Protein AF-A0A8J4GC36-F1 (afdb_monomer_lite)

Sequence (268 aa):
MLELLCSMLVRKGRFLDAALVYGALGCRRSGPGADLSVSLDSRVAAMQSAVLHARSAGASALVSRLDSDAKVFGFQDAIVKRLQERQRNQDGGAGWRVGGGAGAMEGGPEAAGPAATGGTALELERALAELSGAPLDLSELYNAYAQPFGLWDICLQMIRFAGGCGNGDPPAVVRTLWDHELLRAHGSCRTASPIGRLERACDAVSNLGSSLYPDSLTLPLMHIAWRLESLAAGLWKRRGSNGDGNAAATATAMGEAADRSSELIVQA

Secondary structure (DSSP, 8-state):
-HHHHHHHHHHTT-HHHHHHHHHHHHTPPPPSSGGG---HHHHHHHHHHHHHHHHHTT-HHHHHHHHHHHHHHHHHHHHHHHHHHHHHHHHHHHHHHHSS-------------THHHHHHHHHHHHHHHHHHHS---HHHIIIIIITTTT-HHHHHHHHHHHS----SPPPHHHHHHHHHHHHHHHHS-TTS-HHHHHHHHHHHHHHHHHHHTT-TTT--HHHHHHHHHHHHTT----TT---TTSHHHHHHHHHHHHHTTSSSS---

Structure (mmCIF, N/CA/C/O backbone):
data_AF-A0A8J4GC36-F1
#
_entry.id   AF-A0A8J4GC36-F1
#
loop_
_atom_site.group_PDB
_atom_site.id
_atom_site.type_symbol
_atom_site.label_atom_id
_atom_site.label_alt_id
_atom_site.label_comp_id
_atom_site.label_asym_id
_atom_site.label_entity_id
_atom_site.label_seq_id
_atom_site.pdbx_PDB_ins_code
_atom_site.Cartn_x
_atom_site.Cartn_y
_atom_site.Cartn_z
_atom_site.occupancy
_atom_site.B_iso_or_equiv
_atom_site.auth_seq_id
_atom_site.auth_comp_id
_atom_site.auth_asym_id
_atom_site.auth_atom_id
_atom_site.pdbx_PDB_model_num
ATOM 1 N N . MET A 1 1 ? -0.576 4.117 29.835 1.00 62.91 1 MET A N 1
ATOM 2 C CA . MET A 1 1 ? -1.898 4.231 30.506 1.00 62.91 1 MET A CA 1
ATOM 3 C C . MET A 1 1 ? -3.045 3.722 29.626 1.00 62.91 1 MET A C 1
ATOM 5 O O . MET A 1 1 ? -3.826 2.910 30.101 1.00 62.91 1 MET A O 1
ATOM 9 N N . LEU A 1 2 ? -3.134 4.125 28.351 1.00 75.25 2 LEU A N 1
ATOM 10 C CA . LEU A 1 2 ? -4.192 3.665 27.434 1.00 75.25 2 LEU A CA 1
ATOM 11 C C . LEU A 1 2 ? -4.127 2.161 27.092 1.00 75.25 2 LEU A C 1
ATOM 13 O O . LEU A 1 2 ? -5.163 1.514 27.045 1.00 75.25 2 LEU A O 1
ATOM 17 N N . GLU A 1 3 ? -2.936 1.571 26.958 1.00 80.94 3 GLU A N 1
ATOM 18 C CA . GLU A 1 3 ? -2.787 0.119 26.726 1.00 80.94 3 GLU A CA 1
ATOM 19 C C . GLU A 1 3 ? -3.331 -0.733 27.885 1.00 80.94 3 GLU A C 1
ATOM 21 O O . GLU A 1 3 ? -4.012 -1.737 27.677 1.00 80.94 3 GLU A O 1
ATOM 26 N N . LEU A 1 4 ? -3.095 -0.292 29.126 1.00 85.81 4 LEU A N 1
ATOM 27 C CA . LEU A 1 4 ? -3.645 -0.939 30.317 1.00 85.81 4 LEU A CA 1
ATOM 28 C C . LEU A 1 4 ? -5.179 -0.871 30.302 1.00 85.81 4 LEU A C 1
ATOM 30 O O . LEU A 1 4 ? -5.843 -1.868 30.585 1.00 85.81 4 LEU A O 1
ATOM 34 N N . LEU A 1 5 ? -5.739 0.280 29.919 1.00 87.25 5 LEU A N 1
ATOM 35 C CA . LEU A 1 5 ? -7.179 0.464 29.773 1.00 87.25 5 LEU A CA 1
ATOM 36 C C . LEU A 1 5 ? -7.753 -0.481 28.708 1.00 87.25 5 LEU A C 1
ATOM 38 O O . LEU A 1 5 ? -8.747 -1.149 28.991 1.00 87.25 5 LEU A O 1
ATOM 42 N N . CYS A 1 6 ? -7.097 -0.629 27.552 1.00 85.38 6 CYS A N 1
ATOM 43 C CA . CYS A 1 6 ? -7.482 -1.619 26.545 1.00 85.38 6 CYS A CA 1
ATOM 44 C C . CYS A 1 6 ? -7.505 -3.039 27.122 1.00 85.38 6 CYS A C 1
ATOM 46 O O . CYS A 1 6 ? -8.514 -3.734 27.003 1.00 85.38 6 CYS A O 1
ATOM 48 N N . SER A 1 7 ? -6.440 -3.449 27.820 1.00 86.62 7 SER A N 1
ATOM 49 C CA . SER A 1 7 ? -6.362 -4.789 28.416 1.00 86.62 7 SER A CA 1
ATOM 50 C C . SER A 1 7 ? -7.482 -5.040 29.435 1.00 86.62 7 SER A C 1
ATOM 52 O O . SER A 1 7 ? -8.060 -6.128 29.482 1.00 86.62 7 SER A O 1
ATOM 54 N N . MET A 1 8 ? -7.853 -4.019 30.214 1.00 93.38 8 MET A N 1
ATOM 55 C CA . MET A 1 8 ? -8.957 -4.114 31.164 1.00 93.38 8 MET A CA 1
ATOM 56 C C . MET A 1 8 ? -10.316 -4.185 30.469 1.00 93.38 8 MET A C 1
ATOM 58 O O . MET A 1 8 ? -11.174 -4.947 30.910 1.00 93.38 8 MET A O 1
ATOM 62 N N . LEU A 1 9 ? -10.534 -3.404 29.408 1.00 89.94 9 LEU A N 1
ATOM 63 C CA . LEU A 1 9 ? -11.786 -3.426 28.648 1.00 89.94 9 LEU A CA 1
ATOM 64 C C . LEU A 1 9 ? -12.001 -4.781 27.969 1.00 89.94 9 LEU A C 1
ATOM 66 O O . LEU A 1 9 ? -13.103 -5.324 28.046 1.00 89.94 9 LEU A O 1
ATOM 70 N N . VAL A 1 10 ? -10.940 -5.364 27.405 1.00 90.19 10 VAL A N 1
ATOM 71 C CA . VAL A 1 10 ? -10.963 -6.715 26.826 1.00 90.19 10 VAL A CA 1
ATOM 72 C C . VAL A 1 10 ? -11.294 -7.758 27.893 1.00 90.19 10 VAL A C 1
ATOM 74 O O . VAL A 1 10 ? -12.204 -8.559 27.695 1.00 90.19 10 VAL A O 1
ATOM 77 N N . ARG A 1 11 ? -10.639 -7.712 29.063 1.00 91.69 11 ARG A N 1
ATOM 78 C CA . ARG A 1 11 ? -10.952 -8.619 30.189 1.00 91.69 11 ARG A CA 1
ATOM 79 C C . ARG A 1 11 ? -12.390 -8.480 30.690 1.00 91.69 11 ARG A C 1
ATOM 81 O O . ARG A 1 11 ? -12.967 -9.455 31.153 1.00 91.69 11 ARG A O 1
ATOM 88 N N . LYS A 1 12 ? -12.969 -7.281 30.600 1.00 92.25 12 LYS A N 1
ATOM 89 C CA . LYS A 1 12 ? -14.365 -7.000 30.970 1.00 92.25 12 LYS A CA 1
ATOM 90 C C . LYS A 1 12 ? -15.373 -7.327 29.857 1.00 92.25 12 LYS A C 1
ATOM 92 O O . LYS A 1 12 ? -16.554 -7.052 30.036 1.00 92.25 12 LYS A O 1
ATOM 97 N N . GLY A 1 13 ? -14.931 -7.859 28.714 1.00 89.06 13 GLY A N 1
ATOM 98 C CA . GLY A 1 13 ? -15.793 -8.177 27.568 1.00 89.06 13 GLY A CA 1
ATOM 99 C C . GLY A 1 13 ? -16.351 -6.952 26.831 1.00 89.06 13 GLY A C 1
ATOM 100 O O . GLY A 1 13 ? -17.236 -7.081 25.989 1.00 89.06 13 GLY A O 1
ATOM 101 N N . ARG A 1 14 ? -15.844 -5.748 27.120 1.00 93.31 14 ARG A N 1
ATOM 102 C CA . ARG A 1 14 ? -16.285 -4.487 26.502 1.00 93.31 14 ARG A CA 1
ATOM 103 C C . ARG A 1 14 ? -15.543 -4.248 25.185 1.00 93.31 14 ARG A C 1
ATOM 105 O O . ARG A 1 14 ? -14.727 -3.334 25.071 1.00 93.31 14 ARG A O 1
ATOM 112 N N . PHE A 1 15 ? -15.808 -5.096 24.192 1.00 91.94 15 PHE A N 1
ATOM 113 C CA . PHE A 1 15 ? -15.079 -5.095 22.916 1.00 91.94 15 PHE A CA 1
ATOM 114 C C . PHE A 1 15 ? -15.300 -3.834 22.076 1.00 91.94 15 PHE A C 1
ATOM 116 O O . PHE A 1 15 ? -14.367 -3.376 21.423 1.00 91.94 15 PHE A O 1
ATOM 123 N N . LEU A 1 16 ? -16.493 -3.235 22.129 1.00 92.44 16 LEU A N 1
ATOM 124 C CA . LEU A 1 16 ? -16.774 -1.990 21.410 1.00 92.44 16 LEU A CA 1
ATOM 125 C C . LEU A 1 16 ? -15.900 -0.837 21.925 1.00 92.44 16 LEU A C 1
ATOM 127 O O . LEU A 1 16 ? -15.244 -0.155 21.143 1.00 92.44 16 LEU A O 1
ATOM 131 N N . ASP A 1 17 ? -15.838 -0.662 23.246 1.00 92.38 17 ASP A N 1
ATOM 132 C CA . ASP A 1 17 ? -15.010 0.375 23.864 1.00 92.38 17 ASP A CA 1
ATOM 133 C C . ASP A 1 17 ? -13.522 0.108 23.630 1.00 92.38 17 ASP A C 1
ATOM 135 O O . ASP A 1 17 ? -12.767 1.031 23.330 1.00 92.38 17 ASP A O 1
ATOM 139 N N . ALA A 1 18 ? -13.099 -1.159 23.711 1.00 92.62 18 ALA A N 1
ATOM 140 C CA . ALA A 1 18 ? -11.729 -1.543 23.392 1.00 92.62 18 ALA A CA 1
ATOM 141 C C . ALA A 1 18 ? -11.373 -1.163 21.945 1.00 92.62 18 ALA A C 1
ATOM 143 O O . ALA A 1 18 ? -10.317 -0.578 21.721 1.00 92.62 18 ALA A O 1
ATOM 144 N N . ALA A 1 19 ? -12.261 -1.419 20.978 1.00 92.44 19 ALA A N 1
ATOM 145 C CA . ALA A 1 19 ? -12.045 -1.057 19.579 1.00 92.44 19 ALA A CA 1
ATOM 146 C C . ALA A 1 19 ? -11.861 0.457 19.387 1.00 92.44 19 ALA A C 1
ATOM 148 O O . ALA A 1 19 ? -10.955 0.877 18.669 1.00 92.44 19 ALA A O 1
ATOM 149 N N . LEU A 1 20 ? -12.667 1.282 20.062 1.00 91.81 20 LEU A N 1
ATOM 150 C CA . LEU A 1 20 ? -12.543 2.742 19.989 1.00 91.81 20 LEU A CA 1
ATOM 151 C C . LEU A 1 20 ? -11.216 3.238 20.576 1.00 91.81 20 LEU A C 1
ATOM 153 O O . LEU A 1 20 ? -10.565 4.102 19.987 1.00 91.81 20 LEU A O 1
ATOM 157 N N . VAL A 1 21 ? -10.788 2.673 21.707 1.00 92.31 21 VAL A N 1
ATOM 158 C CA . VAL A 1 21 ? -9.524 3.060 22.351 1.00 92.31 21 VAL A CA 1
ATOM 159 C C . VAL A 1 21 ? -8.321 2.596 21.525 1.00 92.31 21 VAL A C 1
ATOM 161 O O . VAL A 1 21 ? -7.378 3.367 21.352 1.00 92.31 21 VAL A O 1
ATOM 164 N N . TYR A 1 22 ? -8.352 1.385 20.961 1.00 91.69 22 TYR A N 1
ATOM 165 C CA . TYR A 1 22 ? -7.304 0.910 20.052 1.00 91.69 22 TYR A CA 1
ATOM 166 C C . TYR A 1 22 ? -7.230 1.734 18.761 1.00 91.69 22 TYR A C 1
ATOM 168 O O . TYR A 1 22 ? -6.130 2.054 18.313 1.00 91.69 22 TYR A O 1
ATOM 176 N N . GLY A 1 23 ? -8.371 2.153 18.205 1.00 88.94 23 GLY A N 1
ATOM 177 C CA . GLY A 1 23 ? -8.399 3.077 17.069 1.00 88.94 23 GLY A CA 1
ATOM 178 C C . GLY A 1 23 ? -7.744 4.421 17.409 1.00 88.94 23 GLY A C 1
ATOM 179 O O . GLY A 1 23 ? -6.884 4.900 16.674 1.00 88.94 23 GLY A O 1
ATOM 180 N N . ALA A 1 24 ? -8.064 4.990 18.576 1.00 89.62 24 ALA A N 1
ATOM 181 C CA . ALA A 1 24 ? -7.438 6.227 19.048 1.00 89.62 24 ALA A CA 1
ATOM 182 C C . ALA A 1 24 ? -5.924 6.080 19.301 1.00 89.62 24 ALA A C 1
ATOM 184 O O . ALA A 1 24 ? -5.163 7.012 19.042 1.00 89.62 24 ALA A O 1
ATOM 185 N N . LEU A 1 25 ? -5.475 4.912 19.776 1.00 88.88 25 LEU A N 1
ATOM 186 C CA . LEU A 1 25 ? -4.052 4.588 19.921 1.00 88.88 25 LEU A CA 1
ATOM 187 C C . LEU A 1 25 ? -3.329 4.551 18.569 1.00 88.88 25 LEU A C 1
ATOM 189 O O . LEU A 1 25 ? -2.235 5.104 18.463 1.00 88.88 25 LEU A O 1
ATOM 193 N N . GLY A 1 26 ? -3.943 3.958 17.541 1.00 86.25 26 GLY A N 1
ATOM 194 C CA . GLY A 1 26 ? -3.387 3.917 16.184 1.00 86.25 26 GLY A CA 1
ATOM 195 C C . GLY A 1 26 ? -3.205 5.309 15.568 1.00 86.25 26 GLY A C 1
ATOM 196 O O . GLY A 1 26 ? -2.192 5.579 14.924 1.00 86.25 26 GLY A O 1
ATOM 197 N N . CYS A 1 27 ? -4.130 6.233 15.837 1.00 86.50 27 CYS A N 1
ATOM 198 C CA . CYS A 1 27 ? -4.078 7.606 15.320 1.00 86.50 27 CYS A CA 1
ATOM 199 C C . CYS A 1 27 ? -3.159 8.552 16.114 1.00 86.50 27 CYS A C 1
ATOM 201 O O . CYS A 1 27 ? -3.071 9.743 15.805 1.00 86.50 27 CYS A O 1
ATOM 203 N N . ARG A 1 28 ? -2.481 8.072 17.160 1.00 85.81 28 ARG A N 1
ATOM 204 C CA . ARG A 1 28 ? -1.644 8.923 18.008 1.00 85.81 28 ARG A CA 1
ATOM 205 C C . ARG A 1 28 ? -0.406 9.412 17.247 1.00 85.81 28 ARG A C 1
ATOM 207 O O . ARG A 1 28 ? 0.311 8.626 16.633 1.00 85.81 28 ARG A O 1
ATOM 214 N N . ARG A 1 29 ? -0.116 10.713 17.341 1.00 83.19 29 ARG A N 1
ATOM 215 C CA . ARG A 1 29 ? 1.151 11.292 16.869 1.00 83.19 29 ARG A CA 1
ATOM 216 C C . ARG A 1 29 ? 2.294 10.877 17.799 1.00 83.19 29 ARG A C 1
ATOM 218 O O . ARG A 1 29 ? 2.135 10.900 19.021 1.00 83.19 29 ARG A O 1
ATOM 225 N N . SER A 1 30 ? 3.437 10.540 17.216 1.00 82.62 30 SER A N 1
ATOM 226 C CA . SER A 1 30 ? 4.676 10.288 17.946 1.00 82.62 30 SER A CA 1
ATOM 227 C C . SER A 1 30 ? 5.106 11.572 18.663 1.00 82.62 30 SER A C 1
ATOM 229 O O . SER A 1 30 ? 5.222 12.631 18.040 1.00 82.62 30 SER A O 1
ATOM 231 N N . GLY A 1 31 ? 5.240 11.508 19.988 1.00 76.19 31 GLY A N 1
ATOM 232 C CA . GLY A 1 31 ? 5.625 12.655 20.808 1.00 76.19 31 GLY A CA 1
ATOM 233 C C . GLY A 1 31 ? 7.145 12.826 20.901 1.00 76.19 31 GLY A C 1
ATOM 234 O O . GLY A 1 31 ? 7.889 11.903 20.568 1.00 76.19 31 GLY A O 1
ATOM 235 N N . PRO A 1 32 ? 7.627 13.988 21.376 1.00 69.44 32 PRO A N 1
ATOM 236 C CA . PRO A 1 32 ? 9.044 14.178 21.659 1.00 69.44 32 PRO A CA 1
ATOM 237 C C . PRO A 1 32 ? 9.479 13.303 22.848 1.00 69.44 32 PRO A C 1
ATOM 239 O O . PRO A 1 32 ? 8.845 13.322 23.902 1.00 69.44 32 PRO A O 1
ATOM 242 N N . GLY A 1 33 ? 10.579 12.564 22.679 1.00 69.06 33 GLY A N 1
ATOM 243 C CA . GLY A 1 33 ? 11.172 11.699 23.708 1.00 69.06 33 GLY A CA 1
ATOM 244 C C . GLY A 1 33 ? 10.862 10.207 23.537 1.00 69.06 33 GLY A C 1
ATOM 245 O O . GLY A 1 33 ? 9.867 9.828 22.925 1.00 69.06 33 GLY A O 1
ATOM 246 N N . ALA A 1 34 ? 11.725 9.350 24.094 1.00 66.50 34 ALA A N 1
ATOM 247 C CA . ALA A 1 34 ? 11.629 7.893 23.954 1.00 66.50 34 ALA A CA 1
ATOM 248 C C . ALA A 1 34 ? 10.308 7.328 24.511 1.00 66.50 34 ALA A C 1
ATOM 250 O O . ALA A 1 34 ? 9.674 6.500 23.862 1.00 66.50 34 ALA A O 1
ATOM 251 N N . ASP A 1 35 ? 9.837 7.855 25.645 1.00 66.69 35 ASP A N 1
ATOM 252 C CA . ASP A 1 35 ? 8.644 7.360 26.353 1.00 66.69 35 ASP A CA 1
ATOM 253 C C . ASP A 1 35 ? 7.314 7.735 25.672 1.00 66.69 35 ASP A C 1
ATOM 255 O O . ASP A 1 35 ? 6.264 7.146 25.946 1.00 66.69 35 ASP A O 1
ATOM 259 N N . LEU A 1 36 ? 7.336 8.743 24.795 1.00 71.81 36 LEU A N 1
ATOM 260 C CA . LEU A 1 36 ? 6.176 9.214 24.030 1.00 71.81 36 LEU A CA 1
ATOM 261 C C . LEU A 1 36 ? 6.275 8.864 22.542 1.00 71.81 36 LEU A C 1
ATOM 263 O O . LEU A 1 36 ? 5.319 9.116 21.799 1.00 71.81 36 LEU A O 1
ATOM 267 N N . SER A 1 37 ? 7.402 8.288 22.120 1.00 77.31 37 SER A N 1
ATOM 268 C CA . SER A 1 37 ? 7.594 7.810 20.760 1.00 77.31 37 SER A CA 1
ATOM 269 C C . SER A 1 37 ? 6.727 6.576 20.520 1.00 77.31 37 SER A C 1
ATOM 271 O O . SER A 1 37 ? 6.705 5.635 21.313 1.00 77.31 37 SER A O 1
ATOM 273 N N . VAL A 1 38 ? 5.961 6.597 19.434 1.00 82.00 38 VAL A N 1
ATOM 274 C CA . VAL A 1 38 ? 5.130 5.466 19.018 1.00 82.00 38 VAL A CA 1
ATOM 275 C C . VAL A 1 38 ? 5.572 5.071 17.622 1.00 82.00 38 VAL A C 1
ATOM 277 O O . VAL A 1 38 ? 5.434 5.847 16.673 1.00 82.00 38 VAL A O 1
ATOM 280 N N . SER A 1 39 ? 6.118 3.862 17.498 1.00 86.44 39 SER A N 1
ATOM 281 C CA . SER A 1 39 ? 6.535 3.334 16.203 1.00 86.44 39 SER A CA 1
ATOM 282 C C . SER A 1 39 ? 5.334 3.149 15.280 1.00 86.44 39 SER A C 1
ATOM 284 O O . SER A 1 39 ? 4.200 2.929 15.717 1.00 86.44 39 SER A O 1
ATOM 286 N N . LEU A 1 40 ? 5.584 3.238 13.977 1.00 86.62 40 LEU A N 1
ATOM 287 C CA . LEU A 1 40 ? 4.546 3.015 12.982 1.00 86.62 40 LEU A CA 1
ATOM 288 C C . LEU A 1 40 ? 4.004 1.578 13.048 1.00 86.62 40 LEU A C 1
ATOM 290 O O . LEU A 1 40 ? 2.790 1.405 13.050 1.00 86.62 40 LEU A O 1
ATOM 294 N N . ASP A 1 41 ? 4.867 0.577 13.247 1.00 88.38 41 ASP A N 1
ATOM 295 C CA . ASP A 1 41 ? 4.453 -0.821 13.440 1.00 88.38 41 ASP A CA 1
ATOM 296 C C . ASP A 1 41 ? 3.480 -0.986 14.619 1.00 88.38 41 ASP A C 1
ATOM 298 O O . ASP A 1 41 ? 2.475 -1.688 14.509 1.00 88.38 41 ASP A O 1
ATOM 302 N N . SER A 1 42 ? 3.733 -0.292 15.737 1.00 89.00 42 SER A N 1
ATOM 303 C CA . SER A 1 42 ? 2.838 -0.310 16.901 1.00 89.00 42 SER A CA 1
ATOM 304 C C . SER A 1 42 ? 1.471 0.296 16.568 1.00 89.00 42 SER A C 1
ATOM 306 O O . SER A 1 42 ? 0.434 -0.254 16.947 1.00 89.00 42 SER A O 1
ATOM 308 N N . ARG A 1 43 ? 1.440 1.380 15.779 1.00 90.00 43 ARG A N 1
ATOM 309 C CA . ARG A 1 43 ? 0.190 1.996 15.300 1.00 90.00 43 ARG A CA 1
ATOM 310 C C . ARG A 1 43 ? -0.591 1.062 14.377 1.00 90.00 43 ARG A C 1
ATOM 312 O O . ARG A 1 43 ? -1.802 0.920 14.556 1.00 90.00 43 ARG A O 1
ATOM 319 N N . VAL A 1 44 ? 0.087 0.382 13.448 1.00 90.50 44 VAL A N 1
ATOM 320 C CA . VAL A 1 44 ? -0.541 -0.620 12.567 1.00 90.50 44 VAL A CA 1
ATOM 321 C C . VAL A 1 44 ? -1.117 -1.775 13.390 1.00 90.50 44 VAL A C 1
ATOM 323 O O . VAL A 1 44 ? -2.277 -2.143 13.199 1.00 90.50 44 VAL A O 1
ATOM 326 N N . ALA A 1 45 ? -0.360 -2.304 14.354 1.00 91.38 45 ALA A N 1
ATOM 327 C CA . ALA A 1 45 ? -0.812 -3.389 15.226 1.00 91.38 45 ALA A CA 1
ATOM 328 C C . ALA A 1 45 ? -2.012 -2.982 16.102 1.00 91.38 45 ALA A C 1
ATOM 330 O O . ALA A 1 45 ? -2.964 -3.755 16.266 1.00 91.38 45 ALA A O 1
ATOM 331 N N . ALA A 1 46 ? -2.007 -1.754 16.631 1.00 91.69 46 ALA A N 1
ATOM 332 C CA . ALA A 1 46 ? -3.137 -1.201 17.372 1.00 91.69 46 ALA A CA 1
ATOM 333 C C . ALA A 1 46 ? -4.385 -1.092 16.482 1.00 91.69 46 ALA A C 1
ATOM 335 O O . ALA A 1 46 ? -5.471 -1.488 16.906 1.00 91.69 46 ALA A O 1
ATOM 336 N N . MET A 1 47 ? -4.234 -0.644 15.232 1.00 92.56 47 MET A N 1
ATOM 337 C CA . MET A 1 47 ? -5.355 -0.531 14.297 1.00 92.56 47 MET A CA 1
ATOM 338 C C . MET A 1 47 ? -5.921 -1.901 13.896 1.00 92.56 47 MET A C 1
ATOM 340 O O . MET A 1 47 ? -7.136 -2.101 13.897 1.00 92.56 47 MET A O 1
ATOM 344 N N . GLN A 1 48 ? -5.062 -2.891 13.649 1.00 93.75 48 GLN A N 1
ATOM 345 C CA . GLN A 1 48 ? -5.490 -4.274 13.401 1.00 93.75 48 GLN A CA 1
ATOM 346 C C . GLN A 1 48 ? -6.246 -4.859 14.605 1.00 93.75 48 GLN A C 1
ATOM 348 O O . GLN A 1 48 ? -7.289 -5.496 14.442 1.00 93.75 48 GLN A O 1
ATOM 353 N N . SER A 1 49 ? -5.773 -4.581 15.823 1.00 93.50 49 SER A N 1
ATOM 354 C CA . SER A 1 49 ? -6.454 -4.983 17.061 1.00 93.50 49 SER A CA 1
ATOM 355 C C . SER A 1 49 ? -7.821 -4.304 17.203 1.00 93.50 49 SER A C 1
ATOM 357 O O . SER A 1 49 ? -8.794 -4.950 17.599 1.00 93.50 49 SER A O 1
ATOM 359 N N . ALA A 1 50 ? -7.936 -3.030 16.813 1.00 94.00 50 ALA A N 1
ATOM 360 C CA . ALA A 1 50 ? -9.207 -2.308 16.788 1.00 94.00 50 ALA A CA 1
ATOM 361 C C . ALA A 1 50 ? -10.230 -2.989 15.862 1.00 94.00 50 ALA A C 1
ATOM 363 O O . ALA A 1 50 ? -11.376 -3.204 16.265 1.00 94.00 50 ALA A O 1
ATOM 364 N N . VAL A 1 51 ? -9.807 -3.392 14.656 1.0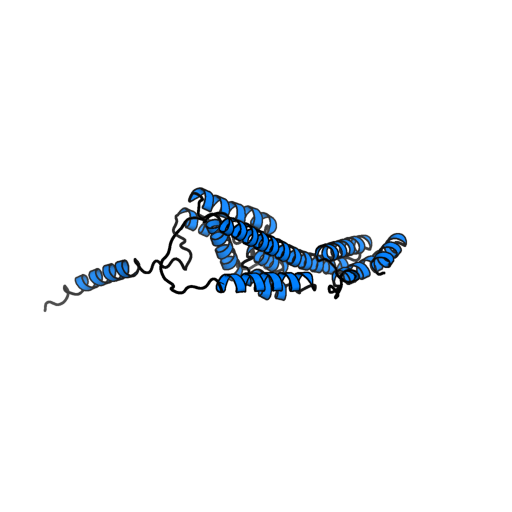0 94.62 51 VAL A N 1
ATOM 365 C CA . VAL A 1 51 ? -10.652 -4.123 13.695 1.00 94.62 51 VAL A CA 1
ATOM 366 C C . VAL A 1 51 ? -11.126 -5.452 14.281 1.00 94.62 51 VAL A C 1
ATOM 368 O O . VAL A 1 51 ? -12.314 -5.771 14.191 1.00 94.62 51 VAL A O 1
ATOM 371 N N . LEU A 1 52 ? -10.232 -6.218 14.913 1.00 94.69 52 LEU A N 1
ATOM 372 C CA . LEU A 1 52 ? -10.586 -7.495 15.539 1.00 94.69 52 LEU A CA 1
ATOM 373 C C . LEU A 1 52 ? -11.638 -7.313 16.638 1.00 94.69 52 LEU A C 1
ATOM 375 O O . LEU A 1 52 ? -12.648 -8.014 16.643 1.00 94.69 52 LEU A O 1
ATOM 379 N N . HIS A 1 53 ? -11.457 -6.337 17.528 1.00 93.31 53 HIS A N 1
ATOM 380 C CA . HIS A 1 53 ? -12.423 -6.072 18.593 1.00 93.31 53 HIS A CA 1
ATOM 381 C C . HIS A 1 53 ? -13.764 -5.544 18.065 1.00 93.31 53 HIS A C 1
ATOM 383 O O . HIS A 1 53 ? -14.813 -5.940 18.574 1.00 93.31 53 HIS A O 1
ATOM 389 N N . ALA A 1 54 ? -13.758 -4.726 17.009 1.00 93.19 54 ALA A N 1
ATOM 390 C CA . ALA A 1 54 ? -14.986 -4.279 16.354 1.00 93.19 54 ALA A CA 1
ATOM 391 C C . ALA A 1 54 ? -15.755 -5.448 15.710 1.00 93.19 54 ALA A C 1
ATOM 393 O O . ALA A 1 54 ? -16.985 -5.490 15.796 1.00 93.19 54 ALA A O 1
ATOM 394 N N . ARG A 1 55 ? -15.042 -6.427 15.127 1.00 93.81 55 ARG A N 1
ATOM 395 C CA . ARG A 1 55 ? -15.636 -7.669 14.599 1.00 93.81 55 ARG A CA 1
ATOM 396 C C . ARG A 1 55 ? -16.247 -8.508 15.717 1.00 93.81 55 ARG A C 1
ATOM 398 O O . ARG A 1 55 ? -17.395 -8.920 15.589 1.00 93.81 55 ARG A O 1
ATOM 405 N N . SER A 1 56 ? -15.536 -8.685 16.831 1.00 92.56 56 SER A N 1
ATOM 406 C CA . SER A 1 56 ? -16.054 -9.402 18.006 1.00 92.56 56 SER A CA 1
ATOM 407 C C . SER A 1 56 ? -17.280 -8.729 18.631 1.00 92.56 56 SER A C 1
ATOM 409 O O . SER A 1 56 ? -18.119 -9.410 19.210 1.00 92.56 56 SER A O 1
ATOM 411 N N . ALA A 1 57 ? -17.408 -7.405 18.503 1.00 91.44 57 ALA A N 1
ATOM 412 C CA . ALA A 1 57 ? -18.577 -6.650 18.952 1.00 91.44 57 ALA A CA 1
ATOM 413 C C . ALA A 1 57 ? -19.754 -6.656 17.951 1.00 91.44 57 ALA A C 1
ATOM 415 O O . ALA A 1 57 ? -20.821 -6.143 18.278 1.00 91.44 57 ALA A O 1
ATOM 416 N N . GLY A 1 58 ? -19.574 -7.182 16.731 1.00 90.81 58 GLY A N 1
ATOM 417 C CA . GLY A 1 58 ? -20.607 -7.199 15.685 1.00 90.81 58 GLY A CA 1
ATOM 418 C C . GLY A 1 58 ? -20.917 -5.834 15.050 1.00 90.81 58 GLY A C 1
ATOM 419 O O . GLY A 1 58 ? -21.927 -5.687 14.365 1.00 90.81 58 GLY A O 1
ATOM 420 N N . ALA A 1 59 ? -20.068 -4.821 15.251 1.00 91.31 59 ALA A N 1
ATOM 421 C CA . ALA A 1 59 ? -20.306 -3.455 14.780 1.00 91.31 59 ALA A CA 1
ATOM 422 C C . ALA A 1 59 ? -19.841 -3.262 13.322 1.00 91.31 59 ALA A C 1
ATOM 424 O O . ALA A 1 59 ? -18.782 -2.688 13.070 1.00 91.31 59 ALA A O 1
ATOM 425 N N . SER A 1 60 ? -20.630 -3.728 12.349 1.00 91.38 60 SER A N 1
ATOM 426 C CA . SER A 1 60 ? -20.266 -3.753 10.917 1.00 91.38 60 SER A CA 1
ATOM 427 C C . SER A 1 60 ? -19.816 -2.398 10.344 1.00 91.38 60 SER A C 1
ATOM 429 O O . SER A 1 60 ? -18.800 -2.332 9.652 1.00 91.38 60 SER A O 1
ATOM 431 N N . ALA A 1 61 ? -20.510 -1.306 10.682 1.00 92.00 61 ALA A N 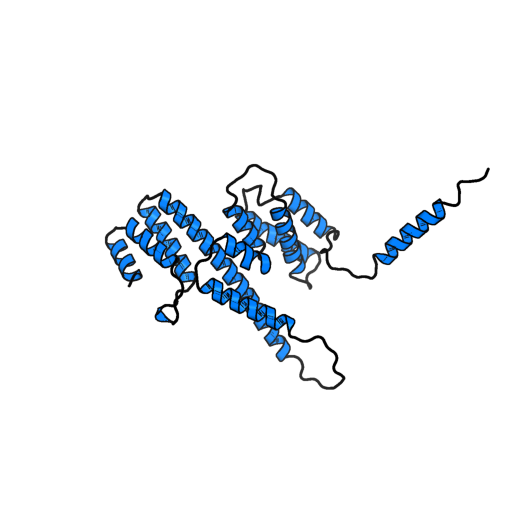1
ATOM 432 C CA . ALA A 1 61 ? -20.139 0.041 10.242 1.00 92.00 61 ALA A CA 1
ATOM 433 C C . ALA A 1 61 ? -18.764 0.464 10.789 1.00 92.00 61 ALA A C 1
ATOM 435 O O . ALA A 1 61 ? -17.921 0.968 10.046 1.00 92.00 61 ALA A O 1
ATOM 436 N N . LEU A 1 62 ? -18.499 0.191 12.070 1.00 91.81 62 LEU A N 1
ATOM 437 C CA . LEU A 1 62 ? -17.210 0.485 12.693 1.00 91.81 62 LEU A CA 1
ATOM 438 C C . LEU A 1 62 ? -16.089 -0.373 12.093 1.00 91.81 62 LEU A C 1
ATOM 440 O O . LEU A 1 62 ? -15.005 0.146 11.846 1.00 91.81 62 LEU A O 1
ATOM 444 N N . VAL A 1 63 ? -16.358 -1.653 11.815 1.00 93.44 63 VAL A N 1
ATOM 445 C CA . VAL A 1 63 ? -15.403 -2.547 11.142 1.00 93.44 63 VAL A CA 1
ATOM 446 C C . VAL A 1 63 ? -15.021 -1.990 9.778 1.00 93.44 63 VAL A C 1
ATOM 448 O O . VAL A 1 63 ? -13.834 -1.919 9.492 1.00 93.44 63 VAL A O 1
ATOM 451 N N . SER A 1 64 ? -15.988 -1.560 8.961 1.00 92.06 64 SER A N 1
ATOM 452 C CA . SER A 1 64 ? -15.694 -1.032 7.621 1.00 92.06 64 SER A CA 1
ATOM 453 C C . SER A 1 64 ? -14.776 0.194 7.657 1.00 92.06 64 SER A C 1
ATOM 455 O O . SER A 1 64 ? -13.811 0.251 6.900 1.00 92.06 64 SER A O 1
ATOM 457 N N . ARG A 1 65 ? -15.017 1.118 8.598 1.00 92.81 65 ARG A N 1
ATOM 458 C CA . ARG A 1 65 ? -14.191 2.316 8.792 1.00 92.81 65 ARG A CA 1
ATOM 459 C C . ARG A 1 65 ? -12.793 1.978 9.313 1.00 92.81 65 ARG A C 1
ATOM 461 O O . ARG A 1 65 ? -11.802 2.460 8.787 1.00 92.81 65 ARG A O 1
ATOM 468 N N . LEU A 1 66 ? -12.694 1.127 10.333 1.00 92.69 66 LEU A N 1
ATOM 469 C CA . LEU A 1 66 ? -11.390 0.742 10.880 1.00 92.69 66 LEU A CA 1
ATOM 470 C C . LEU A 1 66 ? -10.575 -0.096 9.883 1.00 92.69 66 LEU A C 1
ATOM 472 O O . LEU A 1 66 ? -9.354 -0.013 9.880 1.00 92.69 66 LEU A O 1
ATOM 476 N N . ASP A 1 67 ? -11.230 -0.888 9.031 1.00 92.69 67 ASP A N 1
ATOM 477 C CA . ASP A 1 67 ? -10.579 -1.656 7.964 1.00 92.69 67 ASP A CA 1
ATOM 478 C C . ASP A 1 67 ? -10.040 -0.737 6.857 1.00 92.69 67 ASP A C 1
ATOM 480 O O . ASP A 1 67 ? -8.921 -0.946 6.386 1.00 92.69 67 ASP A O 1
ATOM 484 N N . SER A 1 68 ? -10.784 0.316 6.480 1.00 91.69 68 SER A N 1
ATOM 485 C CA . SER A 1 68 ? -10.269 1.342 5.566 1.00 91.69 68 SER A CA 1
ATOM 486 C C . SER A 1 68 ? -9.086 2.090 6.170 1.00 91.69 68 SER A C 1
ATOM 488 O O . SER A 1 68 ? -8.060 2.223 5.505 1.00 91.69 68 SER A O 1
ATOM 490 N N . ASP A 1 69 ? -9.180 2.495 7.438 1.00 91.56 69 ASP A N 1
ATOM 491 C CA . ASP A 1 69 ? -8.092 3.193 8.124 1.00 91.56 69 ASP A CA 1
ATOM 492 C C . ASP A 1 69 ? -6.854 2.287 8.204 1.00 91.56 69 ASP A C 1
ATOM 494 O O . ASP A 1 69 ? -5.765 2.682 7.789 1.00 91.56 69 ASP A O 1
ATOM 498 N N . ALA A 1 70 ? -7.015 1.027 8.632 1.00 91.56 70 ALA A N 1
ATOM 499 C CA . ALA A 1 70 ? -5.937 0.036 8.703 1.00 91.56 70 ALA A CA 1
ATOM 500 C C . ALA A 1 70 ? -5.211 -0.160 7.363 1.00 91.56 70 ALA A C 1
ATOM 502 O O . ALA A 1 70 ? -3.991 -0.335 7.347 1.00 91.56 70 ALA A O 1
ATOM 503 N N . LYS A 1 71 ? -5.935 -0.111 6.239 1.00 92.25 71 LYS A N 1
ATOM 504 C CA . LYS A 1 71 ? -5.337 -0.180 4.897 1.00 92.25 71 LYS A CA 1
ATOM 505 C C . LYS A 1 71 ? -4.496 1.053 4.576 1.00 92.25 71 LYS A C 1
ATOM 507 O O . LYS A 1 71 ? -3.394 0.893 4.058 1.00 92.25 71 LYS A O 1
ATOM 512 N N . VAL A 1 72 ? -4.958 2.254 4.930 1.00 93.00 72 VAL A N 1
ATOM 513 C CA . VAL A 1 72 ? -4.174 3.496 4.772 1.00 93.00 72 VAL A CA 1
ATOM 514 C C . VAL A 1 72 ? -2.884 3.430 5.594 1.00 93.00 72 VAL A C 1
ATOM 516 O O . VAL A 1 72 ? -1.804 3.691 5.062 1.00 93.00 72 VAL A O 1
ATOM 519 N N . PHE A 1 73 ? -2.967 2.970 6.846 1.00 91.81 73 PHE A N 1
ATOM 520 C CA . PHE A 1 73 ? -1.788 2.713 7.680 1.00 91.81 73 PHE A CA 1
ATOM 521 C C . PHE A 1 73 ? -0.838 1.679 7.060 1.00 91.81 73 PHE A C 1
ATOM 523 O O . PHE A 1 73 ? 0.379 1.850 7.113 1.00 91.81 73 PHE A O 1
ATOM 530 N N . GLY A 1 74 ? -1.381 0.631 6.436 1.00 91.81 74 GLY A N 1
ATOM 531 C CA . GLY A 1 74 ? -0.602 -0.363 5.699 1.00 91.81 74 GLY A CA 1
ATOM 532 C C . GLY A 1 74 ? 0.139 0.225 4.494 1.00 91.81 74 GLY A C 1
ATOM 533 O O . GLY A 1 74 ? 1.291 -0.133 4.255 1.00 91.81 74 GLY A O 1
ATOM 534 N N . PHE A 1 75 ? -0.465 1.167 3.762 1.00 93.31 75 PHE A N 1
ATOM 535 C CA . PHE A 1 75 ? 0.235 1.879 2.686 1.00 93.31 75 PHE A CA 1
ATOM 536 C C . PHE A 1 75 ? 1.365 2.753 3.221 1.00 93.31 75 PHE A C 1
ATOM 538 O O . PHE A 1 75 ? 2.456 2.750 2.653 1.00 93.31 75 PHE A O 1
ATOM 545 N N . GLN A 1 76 ? 1.138 3.457 4.330 1.00 94.19 76 GLN A N 1
ATOM 546 C CA . GLN A 1 76 ? 2.180 4.249 4.977 1.00 94.19 76 GLN A CA 1
ATOM 547 C C . GLN A 1 76 ? 3.369 3.374 5.408 1.00 94.19 76 GLN A C 1
ATOM 549 O O . GLN A 1 76 ? 4.516 3.721 5.129 1.00 94.19 76 GLN A O 1
ATOM 554 N N . ASP A 1 77 ? 3.099 2.213 6.011 1.00 92.19 77 ASP A N 1
ATOM 555 C CA . ASP A 1 77 ? 4.115 1.219 6.377 1.00 92.19 77 ASP A CA 1
ATOM 556 C C . ASP A 1 77 ? 4.905 0.710 5.165 1.00 92.19 77 ASP A C 1
ATOM 558 O O . ASP A 1 77 ? 6.138 0.705 5.165 1.00 92.19 77 ASP A O 1
ATOM 562 N N . ALA A 1 78 ? 4.201 0.344 4.092 1.00 92.19 78 ALA A N 1
ATOM 563 C CA . ALA A 1 78 ? 4.822 -0.131 2.861 1.00 92.19 78 ALA A CA 1
ATOM 564 C C . ALA A 1 78 ? 5.744 0.929 2.236 1.00 92.19 78 ALA A C 1
ATOM 566 O O . ALA A 1 78 ? 6.847 0.602 1.790 1.00 92.19 78 ALA A O 1
ATOM 567 N N . ILE A 1 79 ? 5.326 2.202 2.240 1.00 93.31 79 ILE A N 1
ATOM 568 C CA . ILE A 1 79 ? 6.150 3.322 1.766 1.00 93.31 79 ILE A CA 1
ATOM 569 C C . ILE A 1 79 ? 7.407 3.442 2.631 1.00 93.31 79 ILE A C 1
ATOM 571 O O . ILE A 1 79 ? 8.511 3.460 2.088 1.00 93.31 79 ILE A O 1
ATOM 575 N N . VAL A 1 80 ? 7.268 3.462 3.960 1.00 92.69 80 VAL A N 1
ATOM 576 C CA . VAL A 1 80 ? 8.406 3.569 4.889 1.00 92.69 80 VAL A CA 1
ATOM 577 C C . VAL A 1 80 ? 9.408 2.439 4.669 1.00 92.69 80 VAL A C 1
ATOM 579 O O . VAL A 1 80 ? 10.593 2.712 4.479 1.00 92.69 80 VAL A O 1
ATOM 582 N N . LYS A 1 81 ? 8.950 1.184 4.610 1.00 92.25 81 LYS A N 1
ATOM 583 C CA . LYS A 1 81 ? 9.820 0.016 4.385 1.00 92.25 81 LYS A CA 1
ATOM 584 C C . LYS A 1 81 ? 10.576 0.117 3.065 1.00 92.25 81 LYS A C 1
ATOM 586 O O . LYS A 1 81 ? 11.786 -0.096 3.019 1.00 92.25 81 LYS A O 1
ATOM 591 N N . ARG A 1 82 ? 9.896 0.529 1.996 1.00 91.31 82 ARG A N 1
ATOM 592 C CA . ARG A 1 82 ? 10.497 0.695 0.667 1.00 91.31 82 ARG A CA 1
ATOM 593 C C . ARG A 1 82 ? 11.545 1.808 0.625 1.00 91.31 82 ARG A C 1
ATOM 595 O O . ARG A 1 82 ? 12.569 1.677 -0.050 1.00 91.31 82 ARG A O 1
ATOM 602 N N . LEU A 1 83 ? 11.297 2.900 1.343 1.00 91.12 83 LEU A N 1
ATOM 603 C CA . LEU A 1 83 ? 12.238 4.008 1.479 1.00 91.12 83 LEU A CA 1
ATOM 604 C C . LEU A 1 83 ? 13.452 3.616 2.333 1.00 91.12 83 LEU A C 1
ATOM 606 O O . LEU A 1 83 ? 14.578 3.910 1.936 1.00 91.12 83 LEU A O 1
ATOM 610 N N . GLN A 1 84 ? 13.256 2.869 3.422 1.00 91.56 84 GLN A N 1
ATOM 611 C CA . GLN A 1 84 ? 14.338 2.316 4.247 1.00 91.56 84 GLN A CA 1
ATOM 612 C C . GLN A 1 84 ? 15.212 1.321 3.473 1.00 91.56 84 GLN A C 1
ATOM 614 O O . GLN A 1 84 ? 16.438 1.370 3.562 1.00 91.56 84 GLN A O 1
ATOM 619 N N . GLU A 1 85 ? 14.616 0.442 2.663 1.00 90.25 85 GLU A N 1
ATOM 620 C CA . GLU A 1 85 ? 15.365 -0.450 1.767 1.00 90.25 85 GLU A CA 1
ATOM 621 C C . GLU A 1 85 ? 16.231 0.343 0.785 1.00 90.25 85 GLU A C 1
ATOM 623 O O . GLU A 1 85 ? 17.392 -0.002 0.550 1.00 90.25 85 GLU A O 1
ATOM 628 N N . ARG A 1 86 ? 15.683 1.427 0.224 1.00 87.81 86 ARG A N 1
ATOM 629 C CA . ARG A 1 86 ? 16.416 2.316 -0.681 1.00 87.81 86 ARG A CA 1
ATOM 630 C C . ARG A 1 86 ? 17.538 3.061 0.043 1.00 87.81 86 ARG A C 1
ATOM 632 O O . ARG A 1 86 ? 18.601 3.225 -0.549 1.00 87.81 86 ARG A O 1
ATOM 639 N N . GLN A 1 87 ? 17.325 3.496 1.284 1.00 87.69 87 GLN A N 1
ATOM 640 C CA . GLN A 1 87 ? 18.358 4.115 2.119 1.00 87.69 87 GLN A CA 1
ATOM 641 C C . GLN A 1 87 ? 19.498 3.124 2.379 1.00 87.69 87 GLN A C 1
ATOM 643 O O . GLN A 1 87 ? 20.634 3.379 1.992 1.00 87.69 87 GLN A O 1
ATOM 648 N N . ARG A 1 88 ? 19.176 1.918 2.866 1.00 86.94 88 ARG A N 1
ATOM 649 C CA . ARG A 1 88 ? 20.154 0.848 3.122 1.00 86.94 88 ARG A CA 1
ATOM 650 C C . ARG A 1 88 ? 20.973 0.483 1.882 1.00 86.94 88 ARG A C 1
ATOM 652 O O . ARG A 1 88 ? 22.174 0.242 1.983 1.00 86.94 88 ARG A O 1
ATOM 659 N N . ASN A 1 89 ? 20.341 0.437 0.710 1.00 84.44 89 ASN A N 1
ATOM 660 C CA . ASN A 1 89 ? 21.032 0.148 -0.547 1.00 84.44 89 ASN A CA 1
ATOM 661 C C . ASN A 1 89 ? 21.969 1.291 -0.982 1.00 84.44 89 ASN A C 1
ATOM 663 O O . ASN A 1 89 ? 22.987 1.028 -1.621 1.00 84.44 89 ASN A O 1
ATOM 667 N N . GLN A 1 90 ? 21.645 2.542 -0.644 1.00 77.62 90 GLN A N 1
ATOM 668 C CA . GLN A 1 90 ? 22.518 3.693 -0.892 1.00 77.62 90 GLN A CA 1
ATOM 669 C C . GLN A 1 90 ? 23.710 3.706 0.070 1.00 77.62 90 GLN A C 1
ATOM 671 O O . GLN A 1 90 ? 24.847 3.844 -0.386 1.00 77.62 90 GLN A O 1
ATOM 676 N N . ASP A 1 91 ? 23.474 3.459 1.359 1.00 74.81 91 ASP A N 1
ATOM 677 C CA . ASP A 1 91 ? 24.522 3.423 2.387 1.00 74.81 91 ASP A CA 1
ATOM 678 C C . ASP A 1 91 ? 25.501 2.262 2.155 1.00 74.81 91 ASP A C 1
ATOM 680 O O . ASP A 1 91 ? 26.722 2.434 2.198 1.00 74.81 91 ASP A O 1
ATOM 684 N N . GLY A 1 92 ? 24.979 1.082 1.799 1.00 63.59 92 GLY A N 1
ATOM 685 C CA . GLY A 1 92 ? 25.794 -0.076 1.421 1.00 63.59 92 GLY A CA 1
ATOM 686 C C . GLY A 1 92 ? 26.604 0.138 0.134 1.00 63.59 92 GLY A C 1
ATOM 687 O O . GLY A 1 92 ? 27.702 -0.399 -0.003 1.00 63.59 92 GLY A O 1
ATOM 688 N N . GLY A 1 93 ? 26.104 0.961 -0.796 1.00 54.97 93 GLY A N 1
ATOM 689 C CA . GLY A 1 93 ? 26.821 1.350 -2.015 1.00 54.97 93 GLY A CA 1
ATOM 690 C C . GLY A 1 93 ? 27.905 2.411 -1.784 1.00 54.97 93 GLY A C 1
ATOM 691 O O . GLY A 1 93 ? 28.926 2.408 -2.478 1.00 54.97 93 GLY A O 1
ATOM 692 N N . ALA A 1 94 ? 27.721 3.293 -0.797 1.00 50.69 94 ALA A N 1
ATOM 693 C CA . ALA A 1 94 ? 28.721 4.279 -0.387 1.00 50.69 94 ALA A CA 1
ATOM 694 C C . ALA A 1 94 ? 29.917 3.622 0.329 1.00 50.69 94 ALA A C 1
ATOM 696 O O . ALA A 1 94 ? 31.060 4.012 0.087 1.00 50.69 94 ALA A O 1
ATOM 697 N N . GLY A 1 95 ? 29.678 2.565 1.116 1.00 42.00 95 GLY A N 1
ATOM 698 C CA . GLY A 1 95 ? 30.733 1.792 1.785 1.00 42.00 95 GLY A CA 1
ATOM 699 C C . GLY A 1 95 ? 31.712 1.093 0.828 1.00 42.00 95 GLY A C 1
ATOM 700 O O . GLY A 1 95 ? 32.903 1.009 1.121 1.00 42.00 95 GLY A O 1
ATOM 701 N N . TRP A 1 96 ? 31.258 0.665 -0.356 1.00 42.41 96 TRP A N 1
ATOM 702 C CA . TRP A 1 96 ? 32.130 0.052 -1.374 1.00 42.41 96 TRP A CA 1
ATOM 703 C C . TRP A 1 96 ? 33.080 1.060 -2.042 1.00 42.41 96 TRP A C 1
ATOM 705 O O . TRP A 1 96 ? 34.210 0.717 -2.384 1.00 42.41 96 TRP A O 1
ATOM 715 N N . ARG A 1 97 ? 32.664 2.326 -2.198 1.00 42.84 97 ARG A N 1
ATOM 716 C CA . ARG A 1 97 ? 33.496 3.364 -2.841 1.00 42.84 97 ARG A CA 1
ATOM 717 C C . ARG A 1 97 ? 34.651 3.854 -1.967 1.00 42.84 97 ARG A C 1
ATOM 719 O O . ARG A 1 97 ? 35.613 4.385 -2.505 1.00 42.84 97 ARG A O 1
ATOM 726 N N . VAL A 1 98 ? 34.585 3.652 -0.652 1.00 47.41 98 VAL A N 1
ATOM 727 C CA . VAL A 1 98 ? 35.656 4.048 0.280 1.00 47.41 98 VAL A CA 1
ATOM 728 C C . VAL A 1 98 ? 36.742 2.962 0.404 1.00 47.41 98 VAL A C 1
ATOM 730 O O . VAL A 1 98 ? 37.859 3.258 0.815 1.00 47.41 98 VAL A O 1
ATOM 733 N N . GLY A 1 99 ? 36.467 1.718 -0.013 1.00 36.84 99 GLY A N 1
ATOM 734 C CA . GLY A 1 99 ? 37.403 0.589 0.109 1.00 36.84 99 GLY A CA 1
ATOM 735 C C . GLY A 1 99 ? 38.267 0.272 -1.121 1.00 36.84 99 GLY A C 1
ATOM 736 O O . GLY A 1 99 ? 39.147 -0.579 -1.028 1.00 36.84 99 GLY A O 1
ATOM 737 N N . GLY A 1 100 ? 38.040 0.918 -2.270 1.00 38.53 100 GLY A N 1
ATOM 738 C CA . GLY A 1 100 ? 38.701 0.575 -3.536 1.00 38.53 100 GLY A CA 1
ATOM 739 C C . GLY A 1 100 ? 39.290 1.785 -4.250 1.00 38.53 100 GLY A C 1
ATOM 740 O O . GLY A 1 100 ? 38.699 2.270 -5.209 1.00 38.53 100 GLY A O 1
ATOM 741 N N . GLY A 1 101 ? 40.445 2.280 -3.795 1.00 37.88 101 GLY A N 1
ATOM 742 C CA . GLY A 1 101 ? 41.117 3.389 -4.480 1.00 37.88 101 GLY A CA 1
ATOM 743 C C . GLY A 1 101 ? 42.296 4.033 -3.753 1.00 37.88 101 GLY A C 1
ATOM 744 O O . GLY A 1 101 ? 42.442 5.246 -3.819 1.00 37.88 101 GLY A O 1
ATOM 745 N N . ALA A 1 102 ? 43.145 3.264 -3.066 1.00 37.09 102 ALA A N 1
ATOM 746 C CA . ALA A 1 102 ? 44.479 3.738 -2.693 1.00 37.09 102 ALA A CA 1
ATOM 747 C C . ALA A 1 102 ? 45.459 3.363 -3.817 1.00 37.09 102 ALA A C 1
ATOM 749 O O . ALA A 1 102 ? 46.054 2.288 -3.806 1.00 37.09 102 ALA A O 1
ATOM 750 N N . GLY A 1 103 ? 45.564 4.228 -4.828 1.00 31.55 103 GLY A N 1
ATOM 751 C CA . GLY A 1 103 ? 46.409 4.016 -6.004 1.00 31.55 103 GLY A CA 1
ATOM 752 C C . GLY A 1 103 ? 46.614 5.296 -6.815 1.00 31.55 103 GLY A C 1
ATOM 753 O O . GLY A 1 103 ? 45.988 5.467 -7.846 1.00 31.55 103 GLY A O 1
ATOM 754 N N . ALA A 1 104 ? 47.461 6.178 -6.280 1.00 35.28 104 ALA A N 1
ATOM 755 C CA . ALA A 1 104 ? 48.342 7.152 -6.939 1.00 35.28 104 ALA A CA 1
ATOM 756 C C . ALA A 1 104 ? 47.900 7.956 -8.199 1.00 35.28 104 ALA A C 1
ATOM 758 O O . ALA A 1 104 ? 47.756 7.418 -9.290 1.00 35.28 104 ALA A O 1
ATOM 759 N N . MET A 1 105 ? 47.998 9.286 -8.019 1.00 33.25 105 MET A N 1
ATOM 760 C CA . MET A 1 105 ? 48.616 10.306 -8.899 1.00 33.25 105 MET A CA 1
ATOM 761 C C . MET A 1 105 ? 47.736 11.165 -9.845 1.00 33.25 105 MET A C 1
ATOM 763 O O . MET A 1 105 ? 47.369 10.759 -10.938 1.00 33.25 105 MET A O 1
ATOM 767 N N . GLU A 1 106 ? 47.511 12.400 -9.367 1.00 32.12 106 GLU A N 1
ATOM 768 C CA . GLU A 1 106 ? 47.488 13.741 -10.000 1.00 32.12 106 GLU A CA 1
ATOM 769 C C . GLU A 1 106 ? 46.819 14.051 -11.358 1.00 32.12 106 GLU A C 1
ATOM 771 O O . GLU A 1 106 ? 47.217 13.556 -12.408 1.00 32.12 106 GLU A O 1
ATOM 776 N N . GLY A 1 107 ? 45.949 15.082 -11.333 1.00 27.16 107 GLY A N 1
ATOM 777 C CA . GLY A 1 107 ? 45.741 16.009 -12.457 1.00 27.16 107 GLY A CA 1
ATOM 778 C C . GLY A 1 107 ? 44.377 16.724 -12.525 1.00 27.16 107 GLY A C 1
ATOM 779 O O . GLY A 1 107 ? 43.467 16.207 -13.156 1.00 27.16 107 GLY A O 1
ATOM 780 N N . GLY A 1 108 ? 44.278 17.951 -11.983 1.00 30.36 108 GLY A N 1
ATOM 781 C CA . GLY A 1 108 ? 43.407 19.034 -12.504 1.00 30.36 108 GLY A CA 1
ATOM 782 C C . GLY A 1 108 ? 41.924 19.110 -12.058 1.00 30.36 108 GLY A C 1
ATOM 783 O O . GLY A 1 108 ? 41.208 18.121 -12.178 1.00 30.36 108 GLY A O 1
ATOM 784 N N . PRO A 1 109 ? 41.418 20.279 -11.592 1.00 50.94 109 PRO A N 1
ATOM 785 C CA . PRO A 1 109 ? 40.051 20.443 -11.095 1.00 50.94 109 PRO A CA 1
ATOM 786 C C . PRO A 1 109 ? 39.097 20.969 -12.181 1.00 50.94 109 PRO A C 1
ATOM 788 O O . PRO A 1 109 ? 39.274 22.082 -12.667 1.00 50.94 109 PRO A O 1
ATOM 791 N N . GLU A 1 110 ? 38.033 20.231 -12.504 1.00 26.58 110 GLU A N 1
ATOM 792 C CA . GLU A 1 110 ? 36.876 20.810 -13.196 1.00 26.58 110 GLU A CA 1
ATOM 793 C C . GLU A 1 110 ? 35.560 20.137 -12.782 1.00 26.58 110 GLU A C 1
ATOM 795 O O . GLU A 1 110 ? 35.470 18.937 -12.526 1.00 26.58 110 GLU A O 1
ATOM 800 N N . ALA A 1 111 ? 34.562 20.994 -12.614 1.00 40.09 111 ALA A N 1
ATOM 801 C CA . ALA A 1 111 ? 33.329 20.830 -11.871 1.00 40.09 111 ALA A CA 1
ATOM 802 C C . ALA A 1 111 ? 32.356 19.756 -12.393 1.00 40.09 111 ALA A C 1
ATOM 804 O O . ALA A 1 111 ? 31.848 19.841 -13.505 1.00 40.09 111 ALA A O 1
ATOM 805 N N . ALA A 1 112 ? 31.940 18.873 -11.482 1.00 31.33 112 ALA A N 1
ATOM 806 C CA . ALA A 1 112 ? 30.545 18.458 -11.306 1.00 31.33 112 ALA A CA 1
ATOM 807 C C . ALA A 1 112 ? 30.395 17.903 -9.878 1.00 31.33 112 ALA A C 1
ATOM 809 O O . ALA A 1 112 ? 30.751 16.763 -9.589 1.00 31.33 112 ALA A O 1
ATOM 810 N N . GLY A 1 113 ? 29.973 18.762 -8.948 1.00 30.38 113 GLY A N 1
ATOM 811 C CA . GLY A 1 113 ? 30.029 18.484 -7.513 1.00 30.38 113 GLY A CA 1
ATOM 812 C C . GLY A 1 113 ? 29.161 17.298 -7.046 1.00 30.38 113 GLY A C 1
ATOM 813 O O . GLY A 1 113 ? 28.105 17.032 -7.619 1.00 30.38 113 GLY A O 1
ATOM 814 N N . PRO A 1 114 ? 29.527 16.641 -5.927 1.00 39.31 114 PRO A N 1
ATOM 815 C CA . PRO A 1 114 ? 28.735 15.589 -5.275 1.00 39.31 114 PRO A CA 1
ATOM 816 C C . PRO A 1 114 ? 27.472 16.110 -4.545 1.00 39.31 114 PRO A C 1
ATOM 818 O O . PRO A 1 114 ? 26.868 15.395 -3.748 1.00 39.31 114 PRO A O 1
ATOM 821 N N . ALA A 1 115 ? 27.037 17.348 -4.805 1.00 32.72 115 ALA A N 1
ATOM 822 C CA . ALA A 1 115 ? 25.965 18.017 -4.062 1.00 32.72 115 ALA A CA 1
ATOM 823 C C . ALA A 1 115 ? 24.549 17.490 -4.377 1.00 32.72 115 ALA A C 1
ATOM 825 O O . ALA A 1 115 ? 23.666 17.563 -3.525 1.00 32.72 115 ALA A O 1
ATOM 826 N N . ALA A 1 116 ? 24.320 16.914 -5.563 1.00 38.84 116 ALA A N 1
ATOM 827 C CA . ALA A 1 116 ? 22.989 16.445 -5.965 1.00 38.84 116 ALA A CA 1
ATOM 828 C C . ALA A 1 116 ? 22.550 15.150 -5.252 1.00 38.84 116 ALA A C 1
ATOM 830 O O . ALA A 1 116 ? 21.358 14.910 -5.095 1.00 38.84 116 ALA A O 1
ATOM 831 N N . THR A 1 117 ? 23.493 14.321 -4.788 1.00 44.38 117 THR A N 1
ATOM 832 C CA . THR A 1 117 ? 23.178 13.078 -4.055 1.00 44.38 117 THR A CA 1
ATOM 833 C C . THR A 1 117 ? 22.928 13.341 -2.565 1.00 44.38 117 THR A C 1
ATOM 835 O O . THR A 1 117 ? 22.138 12.637 -1.938 1.00 44.38 117 THR A O 1
ATOM 838 N N . GLY A 1 118 ? 23.541 14.391 -2.003 1.00 46.47 118 GLY A N 1
ATOM 839 C CA . GLY A 1 118 ? 23.303 14.817 -0.619 1.00 46.47 118 GLY A CA 1
ATOM 840 C C . GLY A 1 118 ? 21.891 15.368 -0.396 1.00 46.47 118 GLY A C 1
ATOM 841 O O . GLY A 1 118 ? 21.276 15.063 0.622 1.00 46.47 118 GLY A O 1
ATOM 842 N N . GLY A 1 119 ? 21.344 16.102 -1.373 1.00 61.44 119 GLY A N 1
ATOM 843 C CA . GLY A 1 119 ? 19.963 16.599 -1.323 1.00 61.44 119 GLY A CA 1
ATOM 844 C C . GLY A 1 119 ? 18.937 15.467 -1.258 1.00 61.44 119 GLY A C 1
ATOM 845 O O . GLY A 1 119 ? 18.101 15.446 -0.362 1.00 61.44 119 GLY A O 1
ATOM 846 N N . THR A 1 120 ? 19.075 14.454 -2.120 1.00 71.62 120 THR A N 1
ATOM 847 C CA . THR A 1 120 ? 18.147 13.312 -2.152 1.00 71.62 120 THR A CA 1
ATOM 848 C C . THR A 1 120 ? 18.205 12.443 -0.894 1.00 71.62 120 THR A C 1
ATOM 850 O O . THR A 1 120 ? 17.195 11.858 -0.510 1.00 71.62 120 THR A O 1
ATOM 853 N N . ALA A 1 121 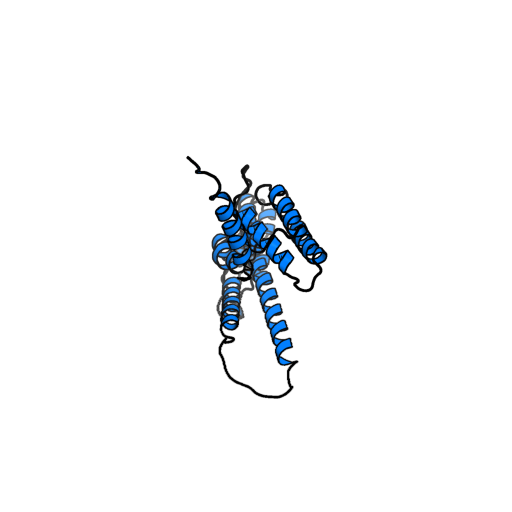? 19.372 12.341 -0.248 1.00 77.38 121 ALA A N 1
ATOM 854 C CA . ALA A 1 121 ? 19.527 11.583 0.993 1.00 77.38 121 ALA A CA 1
ATOM 855 C C . ALA A 1 121 ? 18.882 12.313 2.183 1.00 77.38 121 ALA A C 1
ATOM 857 O O . ALA A 1 121 ? 18.116 11.707 2.929 1.00 77.38 121 ALA A O 1
ATOM 858 N N . LEU A 1 122 ? 19.104 13.626 2.307 1.00 82.06 122 LEU A N 1
ATOM 859 C CA . LEU A 1 122 ? 18.465 14.449 3.339 1.00 82.06 122 LEU A CA 1
ATOM 860 C C . LEU A 1 122 ? 16.942 14.531 3.152 1.00 82.06 122 LEU A C 1
ATOM 862 O O . LEU A 1 122 ? 16.193 14.484 4.126 1.00 82.06 122 LEU A O 1
ATOM 866 N N . GLU A 1 123 ? 16.466 14.614 1.907 1.00 85.88 123 GLU A N 1
ATOM 867 C CA . GLU A 1 123 ? 15.037 14.544 1.578 1.00 85.88 123 GLU A CA 1
ATOM 868 C C . GLU A 1 123 ? 14.427 13.193 1.969 1.00 85.88 123 GLU A C 1
ATOM 870 O O . GLU A 1 123 ? 13.324 13.150 2.514 1.00 85.88 123 GLU A O 1
ATOM 875 N N . LEU A 1 124 ? 15.152 12.093 1.741 1.00 86.12 124 LEU A N 1
ATOM 876 C CA . LEU A 1 124 ? 14.732 10.749 2.136 1.00 86.12 124 LEU A CA 1
ATOM 877 C C . LEU A 1 124 ? 14.645 10.604 3.660 1.00 86.12 124 LEU A C 1
ATOM 879 O O . LEU A 1 124 ? 13.646 10.099 4.172 1.00 86.12 124 LEU A O 1
ATOM 883 N N . GLU A 1 125 ? 15.659 11.071 4.388 1.00 86.75 125 GLU A N 1
ATOM 884 C CA . GLU A 1 125 ? 15.673 11.060 5.855 1.00 86.75 125 GLU A CA 1
ATOM 885 C C . GLU A 1 125 ? 14.539 11.903 6.438 1.00 86.75 125 GLU A C 1
ATOM 887 O O . GLU A 1 125 ? 13.822 11.454 7.337 1.00 86.75 125 GLU A O 1
ATOM 892 N N . ARG A 1 126 ? 14.315 13.098 5.882 1.00 87.88 126 ARG A N 1
ATOM 893 C CA . ARG A 1 126 ? 13.198 13.959 6.269 1.00 87.88 126 ARG A CA 1
ATOM 894 C C . ARG A 1 126 ? 11.853 13.283 6.010 1.00 87.88 126 ARG A C 1
ATOM 896 O O . ARG A 1 126 ? 10.997 13.289 6.892 1.00 87.88 126 ARG A O 1
ATOM 903 N N . ALA A 1 127 ? 11.680 12.664 4.844 1.00 87.69 127 ALA A N 1
ATOM 904 C CA . ALA A 1 127 ? 10.457 11.943 4.512 1.00 87.69 127 ALA A CA 1
ATOM 905 C C . ALA A 1 127 ? 10.195 10.782 5.486 1.00 87.69 127 ALA A C 1
ATOM 907 O O . ALA A 1 127 ? 9.067 10.603 5.940 1.00 87.69 127 ALA A O 1
ATOM 908 N N . LEU A 1 128 ? 11.229 10.024 5.865 1.00 88.31 128 LEU A N 1
ATOM 909 C CA . LEU A 1 128 ? 11.118 8.949 6.857 1.00 88.31 128 LEU A CA 1
ATOM 910 C C . LEU A 1 128 ? 10.762 9.475 8.257 1.00 88.31 128 LEU A C 1
ATOM 912 O O . LEU A 1 128 ? 9.941 8.870 8.955 1.00 88.31 128 LEU A O 1
ATOM 916 N N . ALA A 1 129 ? 11.338 10.605 8.672 1.00 87.00 129 ALA A N 1
ATOM 917 C CA . ALA A 1 129 ? 11.003 11.248 9.942 1.00 87.00 129 ALA A CA 1
ATOM 918 C C . ALA A 1 129 ? 9.538 11.725 9.975 1.00 87.00 129 ALA A C 1
ATOM 920 O O . ALA A 1 129 ? 8.832 11.508 10.960 1.00 87.00 129 ALA A O 1
ATOM 921 N N . GLU A 1 130 ? 9.046 12.311 8.883 1.00 88.44 130 GLU A N 1
ATOM 922 C CA . GLU A 1 130 ? 7.654 12.760 8.769 1.00 88.44 130 GLU A CA 1
ATOM 923 C C . GLU A 1 130 ? 6.673 11.572 8.748 1.00 88.44 130 GLU A C 1
ATOM 925 O O . GLU A 1 130 ? 5.719 11.543 9.533 1.00 88.44 130 GLU A O 1
ATOM 930 N N . LEU A 1 131 ? 6.955 10.541 7.941 1.00 87.75 131 LEU A N 1
ATOM 931 C CA . LEU A 1 131 ? 6.142 9.321 7.851 1.00 87.75 131 LEU A CA 1
ATOM 932 C C . LEU A 1 131 ? 6.117 8.523 9.166 1.00 87.75 131 LEU A C 1
ATOM 934 O O . LEU A 1 131 ? 5.112 7.895 9.499 1.00 87.75 131 LEU A O 1
ATOM 938 N N . SER A 1 132 ? 7.192 8.534 9.951 1.00 84.94 132 SER A N 1
ATOM 939 C CA . SER A 1 132 ? 7.211 7.873 11.265 1.00 84.94 132 SER A CA 1
ATOM 940 C C . SER A 1 132 ? 6.534 8.697 12.368 1.00 84.94 132 SER A C 1
ATOM 942 O O . SER A 1 132 ? 6.138 8.132 13.392 1.00 84.94 132 SER A O 1
ATOM 944 N N . GLY A 1 133 ? 6.333 10.001 12.151 1.00 83.50 133 GLY A N 1
ATOM 945 C CA . GLY A 1 133 ? 5.809 10.935 13.145 1.00 83.50 133 GLY A CA 1
ATOM 946 C C . GLY A 1 133 ? 4.290 10.903 13.327 1.00 83.50 133 GLY A C 1
ATOM 947 O O . GLY A 1 133 ? 3.813 10.899 14.462 1.00 83.50 133 GLY A O 1
ATOM 948 N N . ALA A 1 134 ? 3.507 10.890 12.248 1.00 86.56 134 ALA A N 1
ATOM 949 C CA . ALA A 1 134 ? 2.045 10.992 12.327 1.00 86.56 134 ALA A CA 1
ATOM 950 C C . ALA A 1 134 ? 1.333 10.086 11.313 1.00 86.56 134 ALA A C 1
ATOM 952 O O . ALA A 1 134 ? 1.937 9.726 10.305 1.00 86.56 134 ALA A O 1
ATOM 953 N N . PRO A 1 135 ? 0.083 9.658 11.575 1.00 86.50 135 PRO A N 1
ATOM 954 C CA . PRO A 1 135 ? -0.777 9.133 10.515 1.00 86.50 135 PRO A CA 1
ATOM 955 C C . PRO A 1 135 ? -0.977 10.207 9.446 1.00 86.50 135 PRO A C 1
ATOM 957 O O . PRO A 1 135 ? -1.214 11.363 9.798 1.00 86.50 135 PRO A O 1
ATOM 960 N N . LEU A 1 136 ? -0.873 9.822 8.178 1.00 90.88 136 LEU A N 1
ATOM 961 C CA . LEU A 1 136 ? -1.149 10.699 7.042 1.00 90.88 136 LEU A CA 1
ATOM 962 C C . LEU A 1 136 ? -2.352 10.177 6.263 1.00 90.88 136 LEU A C 1
ATOM 964 O O . LEU A 1 136 ? -2.619 8.972 6.241 1.00 90.88 136 LEU A O 1
ATOM 968 N N . ASP A 1 137 ? -3.042 11.087 5.588 1.00 90.62 137 ASP A N 1
ATOM 969 C CA . ASP A 1 137 ? -4.183 10.729 4.755 1.00 90.62 137 ASP A CA 1
ATOM 970 C C . ASP A 1 137 ? -3.729 10.120 3.422 1.00 90.62 137 ASP A C 1
ATOM 972 O O . ASP A 1 137 ? -2.635 10.384 2.915 1.00 90.62 137 ASP A O 1
ATOM 976 N N . LEU A 1 138 ? -4.606 9.328 2.796 1.00 90.62 138 LEU A N 1
ATOM 977 C CA . LEU A 1 138 ? -4.303 8.625 1.544 1.00 90.62 138 LEU A CA 1
ATOM 978 C C . LEU A 1 138 ? -3.820 9.573 0.429 1.00 90.62 138 LEU A C 1
ATOM 980 O O . LEU A 1 138 ? -2.874 9.257 -0.293 1.00 90.62 138 LEU A O 1
ATOM 984 N N . SER A 1 139 ? -4.447 10.744 0.301 1.00 90.75 139 SER A N 1
ATOM 985 C CA . SER A 1 139 ? -4.080 11.752 -0.700 1.00 90.75 139 SER A CA 1
ATOM 986 C C . SER A 1 139 ? -2.692 12.345 -0.453 1.00 90.75 139 SER A C 1
ATOM 988 O O . SER A 1 139 ? -1.959 12.597 -1.411 1.00 90.75 139 SER A O 1
ATOM 990 N N . GLU A 1 140 ? -2.310 12.555 0.808 1.00 92.75 140 GLU A N 1
ATOM 991 C CA . GLU A 1 140 ? -0.974 13.042 1.167 1.00 92.75 140 GLU A CA 1
ATOM 992 C C . GLU A 1 140 ? 0.078 11.969 0.883 1.00 92.75 140 GLU A C 1
ATOM 994 O O . GLU A 1 140 ? 1.075 12.246 0.216 1.00 92.75 140 GLU A O 1
ATOM 999 N N . LEU A 1 141 ? -0.190 10.721 1.285 1.00 91.88 141 LEU A N 1
ATOM 1000 C CA . LEU A 1 141 ? 0.671 9.575 0.982 1.00 91.88 141 LEU A CA 1
ATOM 1001 C C . LEU A 1 141 ? 0.918 9.433 -0.523 1.00 91.88 141 LEU A C 1
ATOM 1003 O O . LEU A 1 141 ? 2.045 9.161 -0.936 1.00 91.88 141 LEU A O 1
ATOM 1007 N N . TYR A 1 142 ? -0.110 9.650 -1.346 1.00 90.38 142 TYR A N 1
ATOM 1008 C CA . TYR A 1 142 ? -0.006 9.511 -2.795 1.00 90.38 142 TYR A CA 1
ATOM 1009 C C . TYR A 1 142 ? 0.827 10.644 -3.409 1.00 90.38 142 TYR A C 1
ATOM 1011 O O . TYR A 1 142 ? 1.802 10.390 -4.122 1.00 90.38 142 TYR A O 1
ATOM 1019 N N . ASN A 1 143 ? 0.458 11.894 -3.113 1.00 91.44 143 ASN A N 1
ATOM 1020 C CA . ASN A 1 143 ? 1.007 13.072 -3.785 1.00 91.44 143 ASN A CA 1
ATOM 1021 C C . ASN A 1 143 ? 2.386 13.484 -3.258 1.00 91.44 143 ASN A C 1
ATOM 1023 O O . ASN A 1 143 ? 3.235 13.889 -4.050 1.00 91.44 143 ASN A O 1
ATOM 1027 N N . ALA A 1 144 ? 2.615 13.396 -1.945 1.00 89.88 144 ALA A N 1
ATOM 1028 C CA . ALA A 1 144 ? 3.853 13.864 -1.322 1.00 89.88 144 ALA A CA 1
ATOM 1029 C C . ALA A 1 144 ? 4.938 12.780 -1.256 1.00 89.88 144 ALA A C 1
ATOM 1031 O O . ALA A 1 144 ? 6.121 13.113 -1.237 1.00 89.88 144 ALA A O 1
ATOM 1032 N N . TYR A 1 145 ? 4.561 11.494 -1.267 1.00 91.44 145 TYR A N 1
ATOM 1033 C CA . TYR A 1 145 ? 5.514 10.398 -1.067 1.00 91.44 145 TYR A CA 1
ATOM 1034 C C . TYR A 1 145 ? 5.498 9.366 -2.205 1.00 91.44 145 TYR A C 1
ATOM 1036 O O . TYR A 1 145 ? 6.491 9.219 -2.917 1.00 91.44 145 TYR A O 1
ATOM 1044 N N . ALA A 1 146 ? 4.392 8.660 -2.441 1.00 90.25 146 ALA A N 1
ATOM 1045 C CA . ALA A 1 146 ? 4.383 7.531 -3.374 1.00 90.25 146 ALA A CA 1
ATOM 1046 C C . ALA A 1 146 ? 4.767 7.940 -4.813 1.00 90.25 146 ALA A C 1
ATOM 1048 O O . ALA A 1 146 ? 5.639 7.309 -5.420 1.00 90.25 146 ALA A O 1
ATOM 1049 N N . GLN A 1 147 ? 4.184 9.026 -5.335 1.00 89.31 147 GLN A N 1
ATOM 1050 C CA . GLN A 1 147 ? 4.474 9.515 -6.685 1.00 89.31 147 GLN A CA 1
ATOM 1051 C C . GLN A 1 147 ? 5.888 10.127 -6.818 1.00 89.31 147 GLN A C 1
ATOM 1053 O O . GLN A 1 147 ? 6.608 9.698 -7.725 1.00 89.31 147 GLN A O 1
ATOM 1058 N N . PRO A 1 148 ? 6.355 11.043 -5.938 1.00 89.31 148 PRO A N 1
ATOM 1059 C CA . PRO A 1 148 ? 7.709 11.605 -6.030 1.00 89.31 148 PRO A CA 1
ATOM 1060 C C . PRO A 1 148 ? 8.825 10.564 -5.890 1.00 89.31 148 PRO A C 1
ATOM 1062 O O . PRO A 1 148 ? 9.826 10.626 -6.604 1.00 89.31 148 PRO A O 1
ATOM 1065 N N . PHE A 1 149 ? 8.649 9.559 -5.025 1.00 87.75 149 PHE A N 1
ATOM 1066 C CA . PHE A 1 149 ? 9.646 8.500 -4.842 1.00 87.75 149 PHE A CA 1
ATOM 1067 C C . PHE A 1 149 ? 9.555 7.375 -5.891 1.00 87.75 149 PHE A C 1
ATOM 1069 O O . PHE A 1 149 ? 10.402 6.469 -5.886 1.00 87.75 149 PHE A O 1
ATOM 1076 N N . GLY A 1 150 ? 8.586 7.430 -6.810 1.00 88.62 150 GLY A N 1
ATOM 1077 C CA . GLY A 1 150 ? 8.410 6.463 -7.895 1.00 88.62 150 GLY A CA 1
ATOM 1078 C C . GLY A 1 150 ? 7.996 5.070 -7.416 1.00 88.62 150 GLY A C 1
ATOM 1079 O O . GLY A 1 150 ? 8.493 4.055 -7.919 1.00 88.62 150 GLY A O 1
ATOM 1080 N N . LEU A 1 151 ? 7.127 5.020 -6.406 1.00 91.38 151 LEU A N 1
ATOM 1081 C CA . LEU A 1 151 ? 6.581 3.799 -5.810 1.00 91.38 151 LEU A CA 1
ATOM 1082 C C . LEU A 1 151 ? 5.294 3.381 -6.536 1.00 91.38 151 LEU A C 1
ATOM 1084 O O . LEU A 1 151 ? 4.217 3.319 -5.946 1.00 91.38 151 LEU A O 1
ATOM 1088 N N . TRP A 1 152 ? 5.404 3.133 -7.843 1.00 91.38 152 TRP A N 1
ATOM 1089 C CA . TRP A 1 152 ? 4.261 2.907 -8.739 1.00 91.38 152 TRP A CA 1
ATOM 1090 C C . TRP A 1 152 ? 3.412 1.693 -8.344 1.00 91.38 152 TRP A C 1
ATOM 1092 O O . TRP A 1 152 ? 2.189 1.732 -8.451 1.00 91.38 152 TRP A O 1
ATOM 1102 N N . ASP A 1 153 ? 4.060 0.658 -7.813 1.00 90.81 153 ASP A N 1
ATOM 1103 C CA . ASP A 1 153 ? 3.454 -0.512 -7.181 1.00 90.81 153 ASP A CA 1
ATOM 1104 C C . ASP A 1 153 ? 2.458 -0.143 -6.077 1.00 90.81 153 ASP A C 1
ATOM 1106 O O . ASP A 1 153 ? 1.355 -0.692 -6.018 1.00 90.81 153 ASP A O 1
ATOM 1110 N N . ILE A 1 154 ? 2.836 0.797 -5.211 1.00 92.06 154 ILE A N 1
ATOM 1111 C CA . ILE A 1 154 ? 1.992 1.266 -4.110 1.00 92.06 154 ILE A CA 1
ATOM 1112 C C . ILE A 1 154 ? 0.930 2.228 -4.652 1.00 92.06 154 ILE A C 1
ATOM 1114 O O . ILE A 1 154 ? -0.237 2.097 -4.293 1.00 92.06 154 ILE A O 1
ATOM 1118 N N . CYS A 1 155 ? 1.286 3.118 -5.587 1.00 91.56 155 CYS A N 1
ATOM 1119 C CA . CYS A 1 155 ? 0.332 4.020 -6.243 1.00 91.56 155 CYS A CA 1
ATOM 1120 C C . CYS A 1 155 ? -0.847 3.264 -6.874 1.00 91.56 155 CYS A C 1
ATOM 1122 O O . CYS A 1 155 ? -1.996 3.660 -6.692 1.00 91.56 155 CYS A O 1
ATOM 1124 N N . LEU A 1 156 ? -0.587 2.161 -7.584 1.00 90.56 156 LEU A N 1
ATOM 1125 C CA . LEU A 1 156 ? -1.635 1.337 -8.199 1.00 90.56 156 LEU A CA 1
ATOM 1126 C C . LEU A 1 156 ? -2.566 0.712 -7.151 1.00 90.56 156 LEU A C 1
ATOM 1128 O O . LEU A 1 156 ? -3.784 0.721 -7.325 1.00 90.56 156 LEU A O 1
ATOM 1132 N N . GLN A 1 157 ? -2.012 0.218 -6.041 1.00 90.88 157 GLN A N 1
ATOM 1133 C CA . GLN A 1 157 ? -2.806 -0.343 -4.943 1.00 90.88 157 GLN A CA 1
ATOM 1134 C C . GLN A 1 157 ? -3.640 0.728 -4.227 1.00 90.88 157 GLN A C 1
ATOM 1136 O O . GLN A 1 157 ? -4.792 0.475 -3.877 1.00 90.88 157 GLN A O 1
ATOM 1141 N N . MET A 1 158 ? -3.097 1.936 -4.057 1.00 90.62 158 MET A N 1
ATOM 1142 C CA . MET A 1 158 ? -3.822 3.077 -3.494 1.00 90.62 158 MET A CA 1
ATOM 1143 C C . MET A 1 158 ? -4.961 3.530 -4.410 1.00 90.62 158 MET A C 1
ATOM 1145 O O . MET A 1 158 ? -6.051 3.814 -3.923 1.00 90.62 158 MET A O 1
ATOM 1149 N N . ILE A 1 159 ? -4.744 3.549 -5.731 1.00 88.50 159 ILE A N 1
ATOM 1150 C CA . ILE A 1 159 ? -5.794 3.865 -6.710 1.00 88.50 159 ILE A CA 1
ATOM 1151 C C . ILE A 1 159 ? -6.887 2.800 -6.690 1.00 88.50 159 ILE A C 1
ATOM 1153 O O . ILE A 1 159 ? -8.055 3.165 -6.677 1.00 88.50 159 ILE A O 1
ATOM 1157 N N . ARG A 1 160 ? -6.544 1.506 -6.622 1.00 87.62 160 ARG A N 1
ATOM 1158 C CA . ARG A 1 160 ? -7.535 0.427 -6.443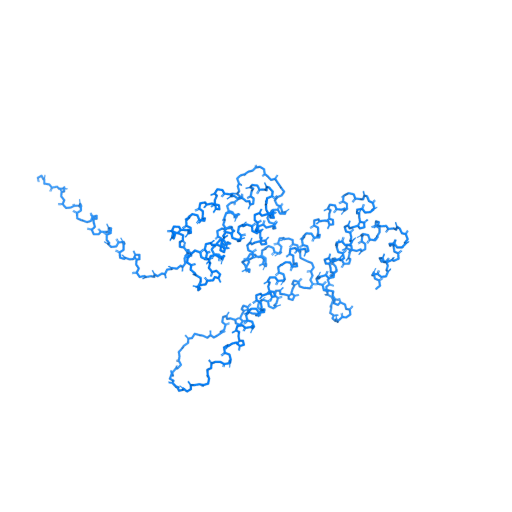 1.00 87.62 160 ARG A CA 1
ATOM 1159 C C . ARG A 1 160 ? -8.342 0.612 -5.160 1.00 87.62 160 ARG A C 1
ATOM 1161 O O . ARG A 1 160 ? -9.545 0.387 -5.142 1.00 87.62 160 ARG A O 1
ATOM 1168 N N . PHE A 1 161 ? -7.673 0.995 -4.077 1.00 88.38 161 PHE A N 1
ATOM 1169 C CA . PHE A 1 161 ? -8.324 1.224 -2.794 1.00 88.38 161 PHE A CA 1
ATOM 1170 C C . PHE A 1 161 ? -9.253 2.451 -2.813 1.00 88.38 161 PHE A C 1
ATOM 1172 O O . PHE A 1 161 ? -10.344 2.386 -2.252 1.00 88.38 161 PHE A O 1
ATOM 1179 N N . ALA A 1 162 ? -8.853 3.544 -3.471 1.00 85.88 162 ALA A N 1
ATOM 1180 C CA . ALA A 1 162 ? -9.643 4.774 -3.584 1.00 85.88 162 ALA A CA 1
ATOM 1181 C C . ALA A 1 162 ? -10.781 4.672 -4.616 1.00 85.88 162 ALA A C 1
ATOM 1183 O O . ALA A 1 162 ? -11.876 5.194 -4.408 1.00 85.88 162 ALA A O 1
ATOM 1184 N N . GLY A 1 163 ? -10.511 4.020 -5.744 1.00 74.00 163 GLY A N 1
ATOM 1185 C CA . GLY A 1 163 ? -11.426 3.811 -6.855 1.00 74.00 163 GLY A CA 1
ATOM 1186 C C . GLY A 1 163 ? -12.260 2.564 -6.628 1.00 74.00 163 GLY A C 1
ATOM 1187 O O . GLY A 1 163 ? -12.007 1.530 -7.238 1.00 74.00 163 GLY A O 1
ATOM 1188 N N . GLY A 1 164 ? -13.252 2.658 -5.742 1.00 54.41 164 GLY A N 1
ATOM 1189 C CA . GLY A 1 164 ? -14.257 1.609 -5.591 1.00 54.41 164 GLY A CA 1
ATOM 1190 C C . GLY A 1 164 ? -14.862 1.254 -6.952 1.00 54.41 164 GLY A C 1
ATOM 1191 O O . GLY A 1 164 ? -15.410 2.129 -7.616 1.00 54.41 164 GLY A O 1
ATOM 1192 N N . CYS A 1 165 ? -14.702 -0.013 -7.351 1.00 49.16 165 CYS A N 1
ATOM 1193 C CA . CYS A 1 165 ? -15.202 -0.680 -8.559 1.00 49.16 165 CYS A CA 1
ATOM 1194 C C . CYS A 1 165 ? -16.110 0.179 -9.458 1.00 49.16 165 CYS A C 1
ATOM 1196 O O . CYS A 1 165 ? -17.335 0.163 -9.322 1.00 49.16 165 CYS A O 1
ATOM 1198 N N . GLY A 1 166 ? -15.511 0.898 -10.405 1.00 51.31 166 GLY A N 1
ATOM 1199 C CA . GLY A 1 166 ? -16.237 1.501 -11.518 1.00 51.31 166 GLY A CA 1
ATOM 1200 C C . GLY A 1 166 ? -16.229 0.566 -12.727 1.00 51.31 166 GLY A C 1
ATOM 1201 O O . GLY A 1 166 ? -15.204 -0.023 -13.052 1.00 51.31 166 GLY A O 1
ATOM 1202 N N . ASN A 1 167 ? -17.348 0.450 -13.439 1.00 50.72 167 ASN A N 1
ATOM 1203 C CA . ASN A 1 167 ? -17.329 -0.086 -14.800 1.00 50.72 167 ASN A CA 1
ATOM 1204 C C . ASN A 1 167 ? -16.991 1.070 -15.748 1.00 50.72 167 ASN A C 1
ATOM 1206 O O . ASN A 1 167 ? -17.842 1.916 -16.016 1.00 50.72 167 ASN A O 1
ATOM 1210 N N . GLY A 1 168 ? -15.751 1.131 -16.225 1.00 62.25 168 GLY A N 1
ATOM 1211 C CA . GLY A 1 168 ? -15.294 2.170 -17.146 1.00 62.25 168 GLY A CA 1
ATOM 1212 C C . GLY A 1 168 ? -13.978 1.807 -17.824 1.00 62.25 168 GLY A C 1
ATOM 1213 O O . GLY A 1 168 ? -13.410 0.744 -17.576 1.00 62.25 168 GLY A O 1
ATOM 1214 N N . ASP A 1 169 ? -13.491 2.696 -18.685 1.00 60.91 169 ASP A N 1
ATOM 1215 C CA . ASP A 1 169 ? -12.145 2.568 -19.232 1.00 60.91 169 ASP A CA 1
ATOM 1216 C C . ASP A 1 169 ? -11.093 2.775 -18.131 1.00 60.91 169 ASP A C 1
ATOM 1218 O O . ASP A 1 169 ? -11.261 3.652 -17.275 1.00 60.91 169 ASP A O 1
ATOM 1222 N N . PRO A 1 170 ? -9.980 2.015 -18.153 1.00 65.38 170 PRO A N 1
ATOM 1223 C CA . PRO A 1 170 ? -8.896 2.220 -17.208 1.00 65.38 170 PRO A CA 1
ATOM 1224 C C . PRO A 1 170 ? -8.361 3.648 -17.384 1.00 65.38 170 PRO A C 1
ATOM 1226 O O . PRO A 1 170 ? -8.032 4.046 -18.511 1.00 65.38 170 PRO A O 1
ATOM 1229 N N . PRO A 1 171 ? -8.256 4.435 -16.300 1.00 74.81 171 PRO A N 1
ATOM 1230 C CA . PRO A 1 171 ? -7.848 5.825 -16.402 1.00 74.81 171 PRO A CA 1
ATOM 1231 C C . PRO A 1 171 ? -6.444 5.906 -17.005 1.00 74.81 171 PRO A C 1
ATOM 1233 O O . PRO A 1 171 ? -5.572 5.085 -16.706 1.00 74.81 171 PRO A O 1
ATOM 1236 N N . ALA A 1 172 ? -6.199 6.924 -17.836 1.00 81.94 172 ALA A N 1
ATOM 1237 C CA . ALA A 1 172 ? -4.897 7.133 -18.477 1.00 81.94 172 ALA A CA 1
ATOM 1238 C C . ALA A 1 172 ? -3.740 7.115 -17.458 1.00 81.94 172 ALA A C 1
ATOM 1240 O O . ALA A 1 172 ? -2.672 6.580 -17.744 1.00 81.94 172 ALA A O 1
ATOM 1241 N N . VAL A 1 173 ? -4.000 7.599 -16.239 1.00 84.19 173 VAL A N 1
ATOM 1242 C CA . VAL A 1 173 ? -3.071 7.570 -15.102 1.00 84.19 173 VAL A CA 1
ATOM 1243 C C . VAL A 1 173 ? -2.611 6.144 -14.762 1.00 84.19 173 VAL A C 1
ATOM 1245 O O . VAL A 1 173 ? -1.412 5.911 -14.623 1.00 84.19 173 VAL A O 1
ATOM 1248 N N . VAL A 1 174 ? -3.516 5.159 -14.702 1.00 88.31 174 VAL A N 1
ATOM 1249 C CA . VAL A 1 174 ? -3.155 3.754 -14.423 1.00 88.31 174 VAL A CA 1
ATOM 1250 C C . VAL A 1 174 ? -2.247 3.198 -15.518 1.00 88.31 174 VAL A C 1
ATOM 1252 O O . VAL A 1 174 ? -1.240 2.561 -15.211 1.00 88.31 174 VAL A O 1
ATOM 1255 N N . ARG A 1 175 ? -2.541 3.485 -16.793 1.00 89.50 175 ARG A N 1
ATOM 1256 C CA . ARG A 1 175 ? -1.677 3.067 -17.912 1.00 89.50 175 ARG A CA 1
ATOM 1257 C C . ARG A 1 175 ? -0.279 3.674 -17.796 1.00 89.50 175 ARG A C 1
ATOM 1259 O O . ARG A 1 175 ? 0.705 2.964 -17.980 1.00 89.50 175 ARG A O 1
ATOM 1266 N N . THR A 1 176 ? -0.178 4.955 -17.433 1.00 89.94 176 THR A N 1
ATOM 1267 C CA . THR A 1 176 ? 1.124 5.611 -17.230 1.00 89.94 176 THR A CA 1
ATOM 1268 C C . THR A 1 176 ? 1.893 5.051 -16.033 1.00 89.94 176 THR A C 1
ATOM 1270 O O . THR A 1 176 ? 3.106 4.882 -16.117 1.00 89.94 176 THR A O 1
ATOM 1273 N N . LEU A 1 177 ? 1.214 4.700 -14.936 1.00 90.81 177 LEU A N 1
ATOM 1274 C CA . LEU A 1 177 ? 1.849 4.071 -13.774 1.00 90.81 177 LEU A CA 1
ATOM 1275 C C . LEU A 1 177 ? 2.403 2.685 -14.114 1.00 90.81 177 LEU A C 1
ATOM 1277 O O . LEU A 1 177 ? 3.542 2.384 -13.761 1.00 90.81 177 LEU A O 1
ATOM 1281 N N . TRP A 1 178 ? 1.649 1.877 -14.863 1.00 92.25 178 TRP A N 1
ATOM 1282 C CA . TRP A 1 178 ? 2.149 0.608 -15.396 1.00 92.25 178 TRP A CA 1
ATOM 1283 C C . TRP A 1 178 ? 3.329 0.801 -16.347 1.00 92.25 178 TRP A C 1
ATOM 1285 O O . TRP A 1 178 ? 4.301 0.053 -16.267 1.00 92.25 178 TRP A O 1
ATOM 1295 N N . ASP A 1 179 ? 3.292 1.828 -17.199 1.00 92.12 179 ASP A N 1
ATOM 1296 C CA . ASP A 1 179 ? 4.414 2.159 -18.079 1.00 92.12 179 ASP A CA 1
ATOM 1297 C C . ASP A 1 179 ? 5.688 2.472 -17.273 1.00 92.12 179 ASP A C 1
ATOM 1299 O O . ASP A 1 179 ? 6.774 1.975 -17.587 1.00 92.12 179 ASP A O 1
ATOM 1303 N N . HIS A 1 180 ? 5.563 3.250 -16.197 1.00 91.00 180 HIS A N 1
ATOM 1304 C CA . HIS A 1 180 ? 6.679 3.546 -15.304 1.00 91.00 180 HIS A CA 1
ATOM 1305 C C . HIS A 1 180 ? 7.173 2.316 -14.536 1.00 91.00 180 HIS A C 1
ATOM 1307 O O . HIS A 1 180 ? 8.387 2.152 -14.385 1.00 91.00 180 HIS A O 1
ATOM 1313 N N . GLU A 1 181 ? 6.270 1.442 -14.092 1.00 90.44 181 GLU A N 1
ATOM 1314 C CA . GLU A 1 181 ? 6.616 0.212 -13.380 1.00 90.44 181 GLU A CA 1
ATOM 1315 C C . GLU A 1 181 ? 7.380 -0.771 -14.268 1.00 90.44 181 GLU A C 1
ATOM 1317 O O . GLU A 1 181 ? 8.451 -1.248 -13.891 1.00 90.44 181 GLU A O 1
ATOM 1322 N N . LEU A 1 182 ? 6.888 -1.009 -15.484 1.00 91.19 182 LEU A N 1
ATOM 1323 C CA . LEU A 1 182 ? 7.530 -1.895 -16.453 1.00 91.19 182 LEU A CA 1
ATOM 1324 C C . LEU A 1 182 ? 8.926 -1.391 -16.829 1.00 91.19 182 LEU A C 1
ATOM 1326 O O . LEU A 1 182 ? 9.892 -2.156 -16.825 1.00 91.19 182 LEU A O 1
ATOM 1330 N N . LEU A 1 183 ? 9.065 -0.086 -17.081 1.00 90.44 183 LEU A N 1
ATOM 1331 C CA . LEU A 1 183 ? 10.364 0.522 -17.378 1.00 90.44 183 LEU A CA 1
ATOM 1332 C C . LEU A 1 183 ? 11.314 0.487 -16.170 1.00 90.44 183 LEU A C 1
ATOM 1334 O O . LEU A 1 183 ? 12.526 0.320 -16.350 1.00 90.44 183 LEU A O 1
ATOM 1338 N N . ARG A 1 184 ? 10.794 0.631 -14.943 1.00 90.38 184 ARG A N 1
ATOM 1339 C CA . ARG A 1 184 ? 11.568 0.496 -13.698 1.00 90.38 184 ARG A CA 1
ATOM 1340 C C . ARG A 1 184 ? 12.078 -0.934 -13.530 1.00 90.38 184 ARG A C 1
ATOM 1342 O O . ARG A 1 184 ? 13.278 -1.116 -13.327 1.00 90.38 184 ARG A O 1
ATOM 1349 N N . ALA A 1 185 ? 11.201 -1.928 -13.650 1.00 87.81 185 ALA A N 1
ATOM 1350 C CA . ALA A 1 185 ? 11.539 -3.341 -13.507 1.00 87.81 185 ALA A CA 1
ATOM 1351 C C . ALA A 1 185 ? 12.553 -3.788 -14.571 1.00 87.81 185 ALA A C 1
ATOM 1353 O O . ALA A 1 185 ? 13.597 -4.350 -14.228 1.00 87.81 185 ALA A O 1
ATOM 1354 N N . HIS A 1 186 ? 12.320 -3.423 -15.835 1.00 86.75 186 HIS A N 1
ATOM 1355 C CA . HIS A 1 186 ? 13.234 -3.706 -16.942 1.00 86.75 186 HIS A CA 1
ATOM 1356 C C . HIS A 1 186 ? 14.604 -3.023 -16.764 1.00 86.75 186 HIS A C 1
ATOM 1358 O O . HIS A 1 186 ? 15.644 -3.593 -17.089 1.00 86.75 186 HIS A O 1
ATOM 1364 N N . GLY A 1 187 ? 14.632 -1.802 -16.219 1.00 84.19 187 GLY A N 1
ATOM 1365 C CA . GLY A 1 187 ? 15.862 -1.045 -15.960 1.00 84.19 187 GLY A CA 1
ATOM 1366 C C . GLY A 1 187 ? 16.598 -1.406 -14.663 1.00 84.19 187 GLY A C 1
ATOM 1367 O O . GLY A 1 187 ? 17.716 -0.930 -14.461 1.00 84.19 187 GLY A O 1
ATOM 1368 N N . SER A 1 188 ? 15.999 -2.223 -13.789 1.00 81.75 18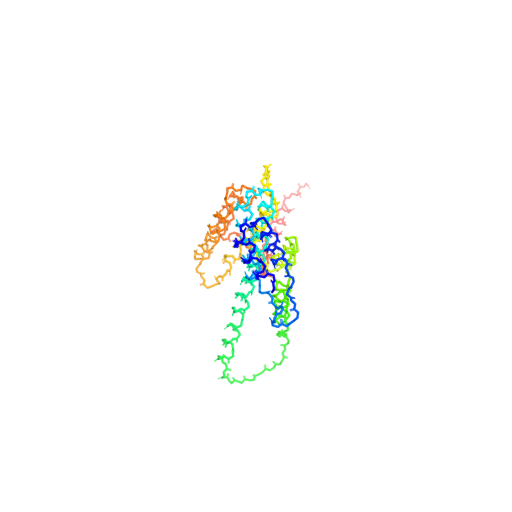8 SER A N 1
ATOM 1369 C CA . SER A 1 188 ? 16.513 -2.509 -12.439 1.00 81.75 188 SER A CA 1
ATOM 1370 C C . SER A 1 188 ? 17.863 -3.233 -12.425 1.00 81.75 188 SER A C 1
ATOM 1372 O O . SER A 1 188 ? 18.628 -3.097 -11.473 1.00 81.75 188 SER A O 1
ATOM 1374 N N . CYS A 1 189 ? 18.182 -3.985 -13.481 1.00 74.19 189 CYS A N 1
ATOM 1375 C CA . CYS A 1 189 ? 19.427 -4.735 -13.594 1.00 74.19 189 CYS A CA 1
ATOM 1376 C C . CYS A 1 189 ? 20.105 -4.441 -14.929 1.00 74.19 189 CYS A C 1
ATOM 1378 O O . CYS A 1 189 ? 19.807 -5.059 -15.949 1.00 74.19 189 CYS A O 1
ATOM 1380 N N . ARG A 1 190 ? 21.031 -3.476 -14.924 1.00 71.25 190 ARG A N 1
ATOM 1381 C CA . ARG A 1 190 ? 21.757 -3.059 -16.137 1.00 71.25 190 ARG A CA 1
ATOM 1382 C C . ARG A 1 190 ? 22.707 -4.137 -16.670 1.00 71.25 190 ARG A C 1
ATOM 1384 O O . ARG A 1 190 ? 23.068 -4.079 -17.837 1.00 71.25 190 ARG A O 1
ATOM 1391 N N . THR A 1 191 ? 23.100 -5.092 -15.829 1.00 72.88 191 THR A N 1
ATOM 1392 C CA . THR A 1 191 ? 24.017 -6.193 -16.163 1.00 72.88 191 THR A CA 1
ATOM 1393 C C . THR A 1 191 ? 23.302 -7.458 -16.642 1.00 72.88 191 THR A C 1
ATOM 1395 O O . THR A 1 191 ? 23.961 -8.382 -17.108 1.00 72.88 191 THR A O 1
ATOM 1398 N N . ALA A 1 192 ? 21.970 -7.523 -16.535 1.00 79.31 192 ALA A N 1
ATOM 1399 C CA . ALA A 1 192 ? 21.203 -8.681 -16.973 1.00 79.31 192 ALA A CA 1
ATOM 1400 C C . ALA A 1 192 ? 21.081 -8.740 -18.503 1.00 79.31 192 ALA A C 1
ATOM 1402 O O . ALA A 1 192 ? 21.007 -7.716 -19.192 1.00 79.31 192 ALA A O 1
ATOM 1403 N N . SER A 1 193 ? 20.995 -9.967 -19.025 1.00 84.88 193 SER A N 1
ATOM 1404 C CA . SER A 1 193 ? 20.660 -10.224 -20.426 1.00 84.88 193 SER A CA 1
ATOM 1405 C C . SER A 1 193 ? 19.313 -9.567 -20.790 1.00 84.88 193 SER A C 1
ATOM 1407 O O . SER A 1 193 ? 18.490 -9.301 -19.907 1.00 84.88 193 SER A O 1
ATOM 1409 N N . PRO A 1 194 ? 19.042 -9.274 -22.076 1.00 82.56 194 PRO A N 1
ATOM 1410 C CA . PRO A 1 194 ? 17.747 -8.722 -22.489 1.00 82.56 194 PRO A CA 1
ATOM 1411 C C . PRO A 1 194 ? 16.564 -9.595 -22.039 1.00 82.56 194 PRO A C 1
ATOM 1413 O O . PRO A 1 194 ? 15.546 -9.055 -21.617 1.00 82.56 194 PRO A O 1
ATOM 1416 N N . ILE A 1 195 ? 16.738 -10.922 -22.041 1.00 85.50 195 ILE A N 1
ATOM 1417 C CA . ILE A 1 195 ? 15.750 -11.891 -21.551 1.00 85.50 195 ILE A CA 1
ATOM 1418 C C . ILE A 1 195 ? 15.564 -11.750 -20.037 1.00 85.50 195 ILE A C 1
ATOM 1420 O O . ILE A 1 195 ? 14.441 -11.560 -19.586 1.00 85.50 195 ILE A O 1
ATOM 1424 N N . GLY A 1 196 ? 16.647 -11.710 -19.254 1.00 87.00 196 GLY A N 1
ATOM 1425 C CA . GLY A 1 196 ? 16.552 -11.548 -17.798 1.00 87.00 196 GLY A CA 1
ATOM 1426 C C . GLY A 1 196 ? 15.928 -10.212 -17.370 1.00 87.00 196 GLY A C 1
ATOM 1427 O O . GLY A 1 196 ? 15.260 -10.125 -16.341 1.00 87.00 196 GLY A O 1
ATOM 1428 N N . ARG A 1 197 ? 16.089 -9.148 -18.170 1.00 87.69 197 ARG A N 1
ATOM 1429 C CA . ARG A 1 197 ? 15.387 -7.870 -17.944 1.00 87.69 197 ARG A CA 1
ATOM 1430 C C . ARG A 1 197 ? 13.896 -7.943 -18.278 1.00 87.69 197 ARG A C 1
ATOM 1432 O O . ARG A 1 197 ? 13.112 -7.226 -17.660 1.00 87.69 197 ARG A O 1
ATOM 1439 N N . LEU A 1 198 ? 13.503 -8.761 -19.253 1.00 89.06 198 LEU A N 1
ATOM 1440 C CA . LEU A 1 198 ? 12.096 -9.019 -19.564 1.00 89.06 198 LEU A CA 1
ATOM 1441 C C . LEU A 1 198 ? 11.443 -9.881 -18.478 1.00 89.06 198 LEU A C 1
ATOM 1443 O O . LEU A 1 198 ? 10.370 -9.524 -18.005 1.00 89.06 198 LEU A O 1
ATOM 1447 N N . GLU A 1 199 ? 12.117 -10.938 -18.019 1.00 91.38 199 GLU A N 1
ATOM 1448 C CA . GLU A 1 199 ? 11.662 -11.786 -16.906 1.00 91.38 199 GLU A CA 1
ATOM 1449 C C . GLU A 1 199 ? 11.348 -10.946 -15.664 1.00 91.38 199 GLU A C 1
ATOM 1451 O O . GLU A 1 199 ? 10.250 -11.032 -15.128 1.00 91.38 199 GLU A O 1
ATOM 1456 N N . ARG A 1 200 ? 12.232 -10.011 -15.292 1.00 89.19 200 ARG A N 1
ATOM 1457 C CA . ARG A 1 200 ? 11.991 -9.056 -14.191 1.00 89.19 200 ARG A CA 1
ATOM 1458 C C . ARG A 1 200 ? 10.722 -8.221 -14.367 1.00 89.19 200 ARG A C 1
ATOM 1460 O O . ARG A 1 200 ? 10.055 -7.908 -13.382 1.00 89.19 200 ARG A O 1
ATOM 1467 N N . ALA A 1 201 ? 10.414 -7.805 -15.595 1.00 90.38 201 ALA A N 1
ATOM 1468 C CA . ALA A 1 201 ? 9.194 -7.058 -15.883 1.00 90.38 201 ALA A CA 1
ATOM 1469 C C . ALA A 1 201 ? 7.953 -7.960 -15.760 1.00 90.38 201 ALA A C 1
ATOM 1471 O O . ALA A 1 201 ? 6.958 -7.542 -15.170 1.00 90.38 201 ALA A O 1
ATOM 1472 N N . CYS A 1 202 ? 8.032 -9.205 -16.234 1.00 91.50 202 CYS A N 1
ATOM 1473 C CA . CYS A 1 202 ? 6.978 -10.208 -16.063 1.00 91.50 202 CYS A CA 1
ATOM 1474 C C . CYS A 1 202 ? 6.751 -10.573 -14.586 1.00 91.50 202 CYS A C 1
ATOM 1476 O O . CYS A 1 202 ? 5.602 -10.682 -14.155 1.00 91.50 202 CYS A O 1
ATOM 1478 N N . ASP A 1 203 ? 7.815 -10.695 -13.792 1.00 92.12 203 ASP A N 1
ATOM 1479 C CA . ASP A 1 203 ? 7.737 -10.938 -12.348 1.00 92.12 203 ASP A CA 1
ATOM 1480 C C . ASP A 1 203 ? 7.046 -9.774 -11.633 1.00 92.12 203 ASP A C 1
ATOM 1482 O O . ASP A 1 203 ? 6.175 -9.984 -10.790 1.00 92.12 203 ASP A O 1
ATOM 1486 N N . ALA A 1 204 ? 7.386 -8.530 -11.991 1.00 89.56 204 ALA A N 1
ATOM 1487 C CA . ALA A 1 204 ? 6.735 -7.344 -11.436 1.00 89.56 204 ALA A CA 1
ATOM 1488 C C . ALA A 1 204 ? 5.226 -7.334 -11.733 1.00 89.56 204 ALA A C 1
ATOM 1490 O O . ALA A 1 204 ? 4.423 -7.088 -10.830 1.00 89.56 204 ALA A O 1
ATOM 1491 N N . VAL A 1 205 ? 4.833 -7.668 -12.969 1.00 91.81 205 VAL A N 1
ATOM 1492 C CA . VAL A 1 205 ? 3.419 -7.800 -13.360 1.00 91.81 205 VAL A CA 1
ATOM 1493 C C . VAL A 1 205 ? 2.736 -8.939 -12.613 1.00 91.81 205 VAL A C 1
ATOM 1495 O O . VAL A 1 205 ? 1.617 -8.755 -12.150 1.00 91.81 205 VAL A O 1
ATOM 1498 N N . SER A 1 206 ? 3.385 -10.091 -12.450 1.00 91.12 206 SER A N 1
ATOM 1499 C CA . SER A 1 206 ? 2.800 -11.250 -11.761 1.00 91.12 206 SER A CA 1
ATOM 1500 C C . SER A 1 206 ? 2.571 -10.967 -10.275 1.00 91.12 206 SER A C 1
ATOM 1502 O O . SER A 1 206 ? 1.490 -11.229 -9.740 1.00 91.12 206 SER A O 1
ATOM 1504 N N . ASN A 1 207 ? 3.556 -10.344 -9.622 1.00 89.62 207 ASN A N 1
ATOM 1505 C CA . ASN A 1 207 ? 3.477 -9.968 -8.214 1.00 89.62 207 ASN A CA 1
ATOM 1506 C C . ASN A 1 207 ? 2.364 -8.937 -7.974 1.00 89.62 207 ASN A C 1
ATOM 1508 O O . ASN A 1 207 ? 1.518 -9.136 -7.102 1.00 89.62 207 ASN A O 1
ATOM 1512 N N . LEU A 1 208 ? 2.309 -7.871 -8.779 1.00 87.62 208 LEU A N 1
ATOM 1513 C CA . LEU A 1 208 ? 1.286 -6.827 -8.646 1.00 87.62 208 LEU A CA 1
ATOM 1514 C C . LEU A 1 208 ? -0.095 -7.286 -9.117 1.00 87.62 208 LEU A C 1
ATOM 1516 O O . LEU A 1 208 ? -1.103 -6.969 -8.487 1.00 87.62 208 LEU A O 1
ATOM 1520 N N . GLY A 1 209 ? -0.149 -8.063 -10.195 1.00 85.44 209 GLY A N 1
ATOM 1521 C CA . GLY A 1 209 ? -1.379 -8.561 -10.801 1.00 85.44 209 GLY A CA 1
ATOM 1522 C C . GLY A 1 209 ? -2.206 -9.403 -9.839 1.00 85.44 209 GLY A C 1
ATOM 1523 O O . GLY A 1 209 ? -3.424 -9.257 -9.807 1.00 85.44 209 GLY A O 1
ATOM 1524 N N . SER A 1 210 ? -1.562 -10.204 -8.983 1.00 86.31 210 SER A N 1
ATOM 1525 C CA . SER A 1 210 ? -2.262 -11.002 -7.967 1.00 86.31 210 SER A CA 1
ATOM 1526 C C . SER A 1 210 ? -3.026 -10.149 -6.940 1.00 86.31 210 SER A C 1
ATOM 1528 O O . SER A 1 210 ? -4.122 -10.518 -6.524 1.00 86.31 210 SER A O 1
ATOM 1530 N N . SER A 1 211 ? -2.487 -8.978 -6.581 1.00 83.88 211 SER A N 1
ATOM 1531 C CA . SER A 1 211 ? -3.107 -8.025 -5.647 1.00 83.88 211 SER A CA 1
ATOM 1532 C C . SER A 1 211 ? -4.181 -7.158 -6.320 1.00 83.88 211 SER A C 1
ATOM 1534 O O . SER A 1 211 ? -5.168 -6.762 -5.694 1.00 83.88 211 SER A O 1
ATOM 1536 N N . LEU A 1 212 ? -4.010 -6.883 -7.618 1.00 83.81 212 LEU A N 1
ATOM 1537 C CA . LEU A 1 212 ? -4.890 -6.022 -8.416 1.00 83.81 212 LEU A CA 1
ATOM 1538 C C . LEU A 1 212 ? -6.017 -6.785 -9.134 1.00 83.81 212 LEU A C 1
ATOM 1540 O O . LEU A 1 212 ? -6.974 -6.174 -9.604 1.00 83.81 212 LEU A O 1
ATOM 1544 N N . TYR A 1 213 ? -5.983 -8.114 -9.170 1.00 79.81 213 TYR A N 1
ATOM 1545 C CA . TYR A 1 213 ? -7.109 -8.932 -9.624 1.00 79.81 213 TYR A CA 1
ATOM 1546 C C . TYR A 1 213 ? -8.266 -8.886 -8.597 1.00 79.81 213 TYR A C 1
ATOM 1548 O O . TYR A 1 213 ? -8.017 -8.750 -7.392 1.00 79.81 213 TYR A O 1
ATOM 1556 N N . PRO A 1 214 ? -9.552 -8.930 -8.995 1.00 76.69 214 PRO A N 1
ATOM 1557 C CA . PRO A 1 214 ? -10.115 -9.016 -10.350 1.00 76.69 214 PRO A CA 1
ATOM 1558 C C . PRO A 1 214 ? -10.423 -7.661 -11.020 1.00 76.69 214 PRO A C 1
ATOM 1560 O O . PRO A 1 214 ? -11.227 -7.615 -11.945 1.00 76.69 214 PRO A O 1
ATOM 1563 N N . ASP A 1 215 ? -9.846 -6.550 -10.556 1.00 78.62 215 ASP A N 1
ATOM 1564 C CA . ASP A 1 215 ? -10.260 -5.216 -11.000 1.00 78.62 215 ASP A CA 1
ATOM 1565 C C . ASP A 1 215 ? -9.662 -4.851 -12.371 1.00 78.62 215 ASP A C 1
ATOM 1567 O O . ASP A 1 215 ? -8.457 -4.632 -12.518 1.00 78.62 215 ASP A O 1
ATOM 1571 N N . SER A 1 216 ? -10.523 -4.762 -13.386 1.00 73.12 216 SER A N 1
ATOM 1572 C CA . SER A 1 216 ? -10.138 -4.430 -14.761 1.00 73.12 216 SER A CA 1
ATOM 1573 C C . SER A 1 216 ? -9.701 -2.974 -14.943 1.00 73.12 216 SER A C 1
ATOM 1575 O O . SER A 1 216 ? -9.018 -2.670 -15.923 1.00 73.12 216 SER A O 1
ATOM 1577 N N . LEU A 1 217 ? -10.065 -2.070 -14.022 1.00 78.19 217 LEU A N 1
ATOM 1578 C CA . LEU A 1 217 ? -9.654 -0.664 -14.094 1.00 78.19 217 LEU A CA 1
ATOM 1579 C C . LEU A 1 217 ? -8.184 -0.478 -13.734 1.00 78.19 217 LEU A C 1
ATOM 1581 O O . LEU A 1 217 ? -7.487 0.326 -14.355 1.00 78.19 217 LEU A O 1
ATOM 1585 N N . THR A 1 218 ? -7.718 -1.206 -12.721 1.00 82.75 218 THR A N 1
ATOM 1586 C CA . THR A 1 218 ? -6.343 -1.105 -12.222 1.00 82.75 218 THR A CA 1
ATOM 1587 C C . THR A 1 218 ? -5.396 -2.103 -12.879 1.00 82.75 218 THR A C 1
ATOM 1589 O O . THR A 1 218 ? -4.182 -1.883 -12.868 1.00 82.75 218 THR A O 1
ATOM 1592 N N . LEU A 1 219 ? -5.935 -3.129 -13.544 1.00 86.69 219 LEU A N 1
ATOM 1593 C CA . LEU A 1 219 ? -5.184 -4.119 -14.313 1.00 86.69 219 LEU A CA 1
ATOM 1594 C C . LEU A 1 219 ? -5.590 -4.121 -15.805 1.00 86.69 219 LEU A C 1
ATOM 1596 O O . LEU A 1 219 ? -6.284 -5.032 -16.263 1.00 86.69 219 LEU A O 1
ATOM 1600 N N . PRO A 1 220 ? -5.145 -3.132 -16.607 1.00 88.06 220 PRO A N 1
ATOM 1601 C CA . PRO A 1 220 ? -5.432 -3.076 -18.038 1.00 88.06 220 PRO A CA 1
ATOM 1602 C C . PRO A 1 220 ? -4.600 -4.114 -18.811 1.00 88.06 220 PRO A C 1
ATOM 1604 O O . PRO A 1 220 ? -3.585 -3.784 -19.428 1.00 88.06 220 PRO A O 1
ATOM 1607 N N . LEU A 1 221 ? -5.040 -5.376 -18.793 1.00 88.44 221 LEU A N 1
ATOM 1608 C CA . LEU A 1 221 ? -4.304 -6.524 -19.344 1.00 88.44 221 LEU A CA 1
ATOM 1609 C C . LEU A 1 221 ? -3.845 -6.316 -20.791 1.00 88.44 221 LEU A C 1
ATOM 1611 O O . LEU A 1 221 ? -2.692 -6.590 -21.101 1.00 88.44 221 LEU A O 1
ATOM 1615 N N . MET A 1 222 ? -4.709 -5.777 -21.657 1.00 89.62 222 MET A N 1
ATOM 1616 C CA . MET A 1 222 ? -4.365 -5.532 -23.063 1.00 89.62 222 MET A CA 1
ATOM 1617 C C . MET A 1 222 ? -3.211 -4.529 -23.212 1.00 89.62 222 MET A C 1
ATOM 1619 O O . MET A 1 222 ? -2.299 -4.734 -24.008 1.00 89.62 222 MET A O 1
ATOM 1623 N N . HIS A 1 223 ? -3.222 -3.460 -22.408 1.00 90.50 223 HIS A N 1
ATOM 1624 C CA . HIS A 1 223 ? -2.148 -2.465 -22.399 1.00 90.50 223 HIS A CA 1
ATOM 1625 C C . HIS A 1 223 ? -0.843 -3.085 -21.900 1.00 90.50 223 HIS A C 1
ATOM 1627 O O . HIS A 1 223 ? 0.191 -2.931 -22.542 1.00 90.50 223 HIS A O 1
ATOM 1633 N N . ILE A 1 224 ? -0.895 -3.827 -20.790 1.00 91.38 224 ILE A N 1
ATOM 1634 C CA . ILE A 1 224 ? 0.284 -4.467 -20.188 1.00 91.38 224 ILE A CA 1
ATOM 1635 C C . ILE A 1 224 ? 0.894 -5.502 -21.145 1.00 91.38 224 ILE A C 1
ATOM 1637 O O . ILE A 1 224 ? 2.110 -5.506 -21.331 1.00 91.38 224 ILE A O 1
ATOM 1641 N N . ALA A 1 225 ? 0.070 -6.335 -21.787 1.00 92.44 225 ALA A N 1
ATOM 1642 C CA . ALA A 1 225 ? 0.524 -7.338 -22.750 1.00 92.44 225 ALA A CA 1
ATOM 1643 C C . ALA A 1 225 ? 1.247 -6.686 -23.936 1.00 92.44 225 ALA A C 1
ATOM 1645 O O . ALA A 1 225 ? 2.411 -6.991 -24.193 1.00 92.44 225 ALA A O 1
ATOM 1646 N N . TRP A 1 226 ? 0.614 -5.698 -24.577 1.00 92.62 226 TRP A N 1
ATOM 1647 C CA . TRP A 1 226 ? 1.217 -4.970 -25.697 1.00 92.62 226 TRP A CA 1
ATOM 1648 C C . TRP A 1 226 ? 2.532 -4.271 -25.311 1.00 92.62 226 TRP A C 1
ATOM 1650 O O . TRP A 1 226 ? 3.493 -4.203 -26.085 1.00 92.62 226 TRP A O 1
ATOM 1660 N N . ARG A 1 227 ? 2.608 -3.760 -24.081 1.00 92.81 227 ARG A N 1
ATOM 1661 C CA . ARG A 1 227 ? 3.810 -3.139 -23.525 1.00 92.81 227 ARG A CA 1
ATOM 1662 C C . ARG A 1 227 ? 4.94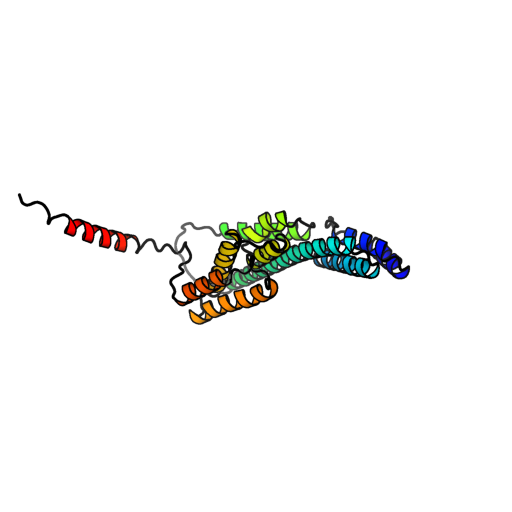8 -4.135 -23.291 1.00 92.81 227 ARG A C 1
ATOM 1664 O O . ARG A 1 227 ? 6.092 -3.824 -23.626 1.00 92.81 227 ARG A O 1
ATOM 1671 N N . LEU A 1 228 ? 4.656 -5.325 -22.777 1.00 91.62 228 LEU A N 1
ATOM 1672 C CA . LEU A 1 228 ? 5.643 -6.400 -22.631 1.00 91.62 228 LEU A CA 1
ATOM 1673 C C . LEU A 1 228 ? 6.142 -6.901 -23.994 1.00 91.62 228 LEU A C 1
ATOM 1675 O O . LEU A 1 228 ? 7.349 -7.058 -24.172 1.00 91.62 228 LEU A O 1
ATOM 1679 N N . GLU A 1 229 ? 5.253 -7.062 -24.975 1.00 92.88 229 GLU A N 1
ATOM 1680 C CA . GLU A 1 229 ? 5.622 -7.391 -26.361 1.00 92.88 229 GLU A CA 1
ATOM 1681 C C . GLU A 1 229 ? 6.538 -6.318 -26.967 1.00 92.88 229 GLU A C 1
ATOM 1683 O O . GLU A 1 229 ? 7.572 -6.626 -27.560 1.00 92.88 229 GLU A O 1
ATOM 1688 N N . SER A 1 230 ? 6.218 -5.041 -26.739 1.00 91.31 230 SER A N 1
ATOM 1689 C CA . SER A 1 230 ? 7.040 -3.909 -27.183 1.00 91.31 230 SER A CA 1
ATOM 1690 C C . SER A 1 230 ? 8.424 -3.876 -26.518 1.00 91.31 230 SER A C 1
ATOM 1692 O O . SER A 1 230 ? 9.399 -3.469 -27.159 1.00 91.31 230 SER A O 1
ATOM 1694 N N . LEU A 1 231 ? 8.537 -4.297 -25.248 1.00 89.19 231 LEU A N 1
ATOM 1695 C CA . LEU A 1 231 ? 9.828 -4.478 -24.565 1.00 89.19 231 LEU A CA 1
ATOM 1696 C C . LEU A 1 231 ? 10.614 -5.644 -25.163 1.00 89.19 231 LEU A C 1
ATOM 1698 O O . LEU A 1 231 ? 11.806 -5.489 -25.428 1.00 89.19 231 LEU A O 1
ATOM 1702 N N . ALA A 1 232 ? 9.960 -6.784 -25.393 1.00 88.06 232 ALA A N 1
ATOM 1703 C CA . ALA A 1 232 ? 10.584 -7.969 -25.976 1.00 88.06 232 ALA A CA 1
ATOM 1704 C C . ALA A 1 232 ? 11.124 -7.691 -27.389 1.00 88.06 232 ALA A C 1
ATOM 1706 O O . ALA A 1 232 ? 12.231 -8.107 -27.723 1.00 88.06 232 ALA A O 1
ATOM 1707 N N . ALA A 1 233 ? 10.386 -6.911 -28.182 1.00 87.44 233 ALA A N 1
ATOM 1708 C CA . ALA A 1 233 ? 10.800 -6.461 -29.508 1.00 87.44 233 ALA A CA 1
ATOM 1709 C C . ALA A 1 233 ? 11.872 -5.348 -29.484 1.00 87.44 233 ALA A C 1
ATOM 1711 O O . ALA A 1 233 ? 12.370 -4.949 -30.535 1.00 87.44 233 ALA A O 1
ATOM 1712 N N . GLY A 1 234 ? 12.217 -4.801 -28.310 1.00 84.00 234 GLY A N 1
ATOM 1713 C CA . GLY A 1 234 ? 13.180 -3.701 -28.174 1.00 84.00 234 GLY A CA 1
ATOM 1714 C C . GLY A 1 234 ? 12.699 -2.357 -28.741 1.00 84.00 234 GLY A C 1
ATOM 1715 O O . GLY A 1 234 ? 13.497 -1.432 -28.908 1.00 84.00 234 GLY A O 1
ATOM 1716 N N . LEU A 1 235 ? 11.402 -2.231 -29.031 1.00 82.06 235 LEU A N 1
ATOM 1717 C CA . LEU A 1 235 ? 10.794 -1.041 -29.637 1.00 82.06 235 LEU A CA 1
ATOM 1718 C C . LEU A 1 235 ? 10.496 0.047 -28.601 1.00 82.06 235 LEU A C 1
ATOM 1720 O O . LEU A 1 235 ? 10.395 1.229 -28.935 1.00 82.06 235 LEU A O 1
ATOM 1724 N N . TRP A 1 236 ? 10.390 -0.330 -27.327 1.00 79.00 236 TRP A N 1
ATOM 1725 C CA . TRP A 1 236 ? 10.103 0.617 -26.263 1.00 79.00 236 TRP A CA 1
ATOM 1726 C C . TRP A 1 236 ? 11.382 1.216 -25.678 1.00 79.00 236 TRP A C 1
ATOM 1728 O O . TRP A 1 236 ? 11.972 0.724 -24.715 1.00 79.00 236 TRP A O 1
ATOM 1738 N N . LYS A 1 237 ? 11.808 2.333 -26.268 1.00 62.06 237 LYS A N 1
ATOM 1739 C CA . LYS A 1 237 ? 12.877 3.163 -25.710 1.00 62.06 237 LYS A CA 1
ATOM 1740 C C . LYS A 1 237 ? 12.304 4.056 -24.615 1.00 62.06 237 LYS A C 1
ATOM 1742 O O . LYS A 1 237 ? 11.295 4.734 -24.815 1.00 62.06 237 LYS A O 1
ATOM 1747 N N . ARG A 1 238 ? 12.958 4.078 -23.450 1.00 56.34 238 ARG A N 1
ATOM 1748 C CA . ARG A 1 238 ? 12.655 5.033 -22.377 1.00 56.34 238 ARG A CA 1
ATOM 1749 C C . ARG A 1 238 ? 12.786 6.435 -22.971 1.00 56.34 238 ARG A C 1
ATOM 1751 O O . ARG A 1 238 ? 13.878 6.820 -23.382 1.00 56.34 238 ARG A O 1
ATOM 1758 N N . ARG A 1 239 ? 11.672 7.166 -23.061 1.00 45.81 239 ARG A N 1
ATOM 1759 C CA . ARG A 1 239 ? 11.617 8.552 -23.542 1.00 45.81 239 ARG A CA 1
ATOM 1760 C C . ARG A 1 239 ? 12.567 9.378 -22.663 1.00 45.81 239 ARG A C 1
ATOM 1762 O O . ARG A 1 239 ? 12.235 9.665 -21.520 1.00 45.81 239 ARG A O 1
ATOM 1769 N N . GLY A 1 240 ? 13.794 9.602 -23.138 1.00 42.09 240 GLY A N 1
ATOM 1770 C CA . GLY A 1 240 ? 14.889 10.165 -22.341 1.00 42.09 240 GLY A CA 1
ATOM 1771 C C . GLY A 1 240 ? 16.285 9.572 -22.578 1.00 42.09 240 GLY A C 1
ATOM 1772 O O . GLY A 1 240 ? 17.251 10.189 -22.150 1.00 42.09 240 GLY A O 1
ATOM 1773 N N . SER A 1 241 ? 16.455 8.445 -23.288 1.00 37.12 241 SER A N 1
ATOM 1774 C CA . SER A 1 241 ? 17.783 8.089 -23.829 1.00 37.12 241 SER A CA 1
ATOM 1775 C C . SER A 1 241 ? 18.025 8.810 -25.163 1.00 37.12 241 SER A C 1
ATOM 1777 O O . SER A 1 241 ? 18.157 8.171 -26.211 1.00 37.12 241 SER A O 1
ATOM 1779 N N . ASN A 1 242 ? 18.028 10.144 -25.142 1.00 37.47 242 ASN A N 1
ATOM 1780 C CA . ASN A 1 242 ? 18.573 10.916 -26.251 1.00 37.47 242 ASN A CA 1
ATOM 1781 C C . ASN A 1 242 ? 20.086 10.693 -26.266 1.00 37.47 242 ASN A C 1
ATOM 1783 O O . ASN A 1 242 ? 20.848 11.336 -25.553 1.00 37.47 242 ASN A O 1
ATOM 1787 N N . GLY A 1 243 ? 20.506 9.740 -27.092 1.00 37.81 243 GLY A N 1
ATOM 1788 C CA . GLY A 1 243 ? 21.689 9.975 -27.891 1.00 37.81 243 GLY A CA 1
ATOM 1789 C C . GLY A 1 243 ? 21.319 11.050 -28.907 1.00 37.81 243 GLY A C 1
ATOM 1790 O O . GLY A 1 243 ? 20.649 10.748 -29.895 1.00 37.81 243 GLY A O 1
ATOM 1791 N N . ASP A 1 244 ? 21.769 12.278 -28.669 1.00 42.03 244 ASP A N 1
ATOM 1792 C CA . ASP A 1 244 ? 21.736 13.405 -29.615 1.00 42.03 244 ASP A CA 1
ATOM 1793 C C . ASP A 1 244 ? 22.661 13.181 -30.835 1.00 42.03 244 ASP A C 1
ATOM 1795 O O . ASP A 1 244 ? 23.247 14.106 -31.380 1.00 42.03 244 ASP A O 1
ATOM 1799 N N . GLY A 1 245 ? 22.812 11.937 -31.298 1.00 38.88 245 GLY A N 1
ATOM 1800 C CA . GLY A 1 245 ? 23.721 11.590 -32.391 1.00 38.88 245 GLY A CA 1
ATOM 1801 C C . GLY A 1 245 ? 23.057 11.060 -33.657 1.00 38.88 245 GLY A C 1
ATOM 1802 O O . GLY A 1 245 ? 23.692 11.087 -34.701 1.00 38.88 245 GLY A O 1
ATOM 1803 N N . ASN A 1 246 ? 21.810 10.567 -33.612 1.00 39.69 246 ASN A N 1
ATOM 1804 C CA . ASN A 1 246 ? 21.292 9.770 -34.741 1.00 39.69 246 ASN A CA 1
ATOM 1805 C C . ASN A 1 246 ? 19.883 10.128 -35.244 1.00 39.69 246 ASN A C 1
ATOM 1807 O O . ASN A 1 246 ? 19.436 9.578 -36.250 1.00 39.69 246 ASN A O 1
ATOM 1811 N N . ALA A 1 247 ? 19.186 11.067 -34.595 1.00 40.59 247 ALA A N 1
ATOM 1812 C CA . ALA A 1 247 ? 17.934 11.618 -35.127 1.00 40.59 247 ALA A CA 1
ATOM 1813 C C . ALA A 1 247 ? 18.188 12.686 -36.209 1.00 40.59 247 ALA A C 1
ATOM 1815 O O . ALA A 1 247 ? 17.389 12.825 -37.130 1.00 40.59 247 ALA A O 1
ATOM 1816 N N . ALA A 1 248 ? 19.335 13.376 -36.158 1.00 38.72 248 ALA A N 1
ATOM 1817 C CA . ALA A 1 248 ? 19.731 14.311 -37.208 1.00 38.72 248 ALA A CA 1
ATOM 1818 C C . ALA A 1 248 ? 20.012 13.586 -38.536 1.00 38.72 248 ALA A C 1
ATOM 1820 O O . ALA A 1 248 ? 19.538 14.038 -39.567 1.00 38.72 248 ALA A O 1
ATOM 1821 N N . ALA A 1 249 ? 20.672 12.420 -38.509 1.00 41.44 249 ALA A N 1
ATOM 1822 C CA . ALA A 1 249 ? 21.039 11.672 -39.719 1.00 41.44 249 ALA A CA 1
ATOM 1823 C C . ALA A 1 249 ? 19.844 11.038 -40.460 1.00 41.44 249 ALA A C 1
ATOM 1825 O O . ALA A 1 249 ? 19.897 10.836 -41.669 1.00 41.44 249 ALA A O 1
ATOM 1826 N N . THR A 1 250 ? 18.749 10.732 -39.756 1.00 44.94 250 THR A N 1
ATOM 1827 C CA . THR A 1 250 ? 17.530 10.194 -40.388 1.00 44.94 250 THR A CA 1
ATOM 1828 C C . THR A 1 250 ? 16.607 11.298 -40.910 1.00 44.94 250 THR A C 1
ATOM 1830 O O . THR A 1 250 ? 15.913 11.083 -41.902 1.00 44.94 250 THR A O 1
ATOM 1833 N N . ALA A 1 251 ? 16.662 12.502 -40.327 1.00 44.09 251 ALA A N 1
ATOM 1834 C CA . ALA A 1 251 ? 15.957 13.673 -40.844 1.00 44.09 251 ALA A CA 1
ATOM 1835 C C . ALA A 1 251 ? 16.623 14.258 -42.106 1.00 44.09 251 ALA A C 1
ATOM 1837 O O . ALA A 1 251 ? 15.912 14.620 -43.043 1.00 44.09 251 ALA A O 1
ATOM 1838 N N . THR A 1 252 ? 17.961 14.276 -42.202 1.00 46.62 252 THR A N 1
ATOM 1839 C CA . THR A 1 252 ? 18.651 14.678 -43.447 1.00 46.62 252 THR A CA 1
ATOM 1840 C C . THR A 1 252 ? 18.448 13.676 -44.584 1.00 46.62 252 THR A C 1
ATOM 1842 O O . THR A 1 252 ? 18.281 14.095 -45.725 1.00 46.62 252 THR A O 1
ATOM 1845 N N . ALA A 1 253 ? 18.345 12.373 -44.293 1.00 44.56 253 ALA A N 1
ATOM 1846 C CA . ALA A 1 253 ? 18.087 11.360 -45.322 1.00 44.56 253 ALA A CA 1
ATOM 1847 C C . ALA A 1 253 ? 16.663 11.432 -45.920 1.00 44.56 253 ALA A C 1
ATOM 1849 O O . ALA A 1 253 ? 16.482 11.137 -47.100 1.00 44.56 253 ALA A O 1
ATOM 1850 N N . MET A 1 254 ? 15.651 11.852 -45.144 1.00 46.62 254 MET A N 1
ATOM 1851 C CA . MET A 1 254 ? 14.298 12.092 -45.678 1.00 46.62 254 MET A CA 1
ATOM 1852 C C . MET A 1 254 ? 14.163 13.459 -46.371 1.00 46.62 254 MET A C 1
ATOM 1854 O O . MET A 1 254 ? 13.376 13.573 -47.309 1.00 46.62 254 MET A O 1
ATOM 1858 N N . GLY A 1 255 ? 14.954 14.466 -45.977 1.00 41.81 255 GLY A N 1
ATOM 1859 C CA . GLY A 1 255 ? 15.022 15.762 -46.668 1.00 41.81 255 GLY A CA 1
ATOM 1860 C C . GLY A 1 255 ? 15.645 15.668 -48.066 1.00 41.81 255 GLY A C 1
ATOM 1861 O O . GLY A 1 255 ? 15.088 16.195 -49.024 1.00 41.81 255 GLY A O 1
ATOM 1862 N N . GLU A 1 256 ? 16.732 14.906 -48.222 1.00 44.06 256 GLU A N 1
ATOM 1863 C CA . GLU A 1 256 ? 17.404 14.716 -49.522 1.00 44.06 256 GLU A CA 1
ATOM 1864 C C . GLU A 1 256 ? 16.635 13.814 -50.510 1.00 44.06 256 GLU A C 1
ATOM 1866 O O . GLU A 1 256 ? 16.915 13.819 -51.712 1.00 44.06 256 GLU A O 1
ATOM 1871 N N . ALA A 1 257 ? 15.671 13.020 -50.033 1.00 45.38 257 ALA A N 1
ATOM 1872 C CA . ALA A 1 257 ? 14.787 12.226 -50.891 1.00 45.38 257 ALA A CA 1
ATOM 1873 C C . ALA A 1 257 ? 13.594 13.047 -51.424 1.00 45.38 257 ALA A C 1
ATOM 1875 O O . ALA A 1 257 ? 13.121 12.804 -52.538 1.00 45.38 257 ALA A O 1
ATOM 1876 N N . ALA A 1 258 ? 13.134 14.041 -50.657 1.00 48.50 258 ALA A N 1
ATOM 1877 C CA . ALA A 1 258 ? 12.069 14.954 -51.068 1.00 48.50 258 ALA A CA 1
ATOM 1878 C C . ALA A 1 258 ? 12.556 15.998 -52.092 1.00 48.50 258 ALA A C 1
ATOM 1880 O O . ALA A 1 258 ? 11.821 16.331 -53.023 1.00 48.50 258 ALA A O 1
ATOM 1881 N N . ASP A 1 259 ? 13.813 16.442 -51.989 1.00 45.06 259 ASP A N 1
ATOM 1882 C CA . ASP A 1 259 ? 14.380 17.447 -52.903 1.00 45.06 259 ASP A CA 1
ATOM 1883 C C . ASP A 1 259 ? 14.640 16.880 -54.314 1.00 45.06 259 ASP A C 1
ATOM 1885 O O . ASP A 1 259 ? 14.366 17.530 -55.318 1.00 45.06 259 ASP A O 1
ATOM 1889 N N . ARG A 1 260 ? 15.021 15.596 -54.425 1.00 47.59 260 ARG A N 1
ATOM 1890 C CA . ARG A 1 260 ? 15.181 14.915 -55.731 1.00 47.59 260 ARG A CA 1
ATOM 1891 C C . ARG A 1 260 ? 13.863 14.589 -56.442 1.00 47.59 260 ARG A C 1
ATOM 1893 O O . ARG A 1 260 ? 13.878 14.265 -57.625 1.00 47.59 260 ARG A O 1
ATOM 1900 N N . SER A 1 261 ? 12.731 14.656 -55.741 1.00 46.25 261 SER A N 1
ATOM 1901 C CA . SER A 1 261 ? 11.407 14.386 -56.325 1.00 46.25 261 SER A CA 1
ATOM 1902 C C . SER A 1 261 ? 10.739 15.646 -56.898 1.00 46.25 261 SER A C 1
ATOM 1904 O O . SER A 1 261 ? 9.700 15.541 -57.546 1.00 46.25 261 SER A O 1
ATOM 1906 N N . SER A 1 262 ? 11.337 16.824 -56.687 1.00 44.69 262 SER A N 1
ATOM 1907 C CA . SER A 1 262 ? 10.751 18.125 -57.042 1.00 44.69 262 SER A CA 1
ATOM 1908 C C . SER A 1 262 ? 11.292 18.723 -58.355 1.00 44.69 262 SER A C 1
ATOM 1910 O O . SER A 1 262 ? 10.734 19.699 -58.844 1.00 44.69 262 SER A O 1
ATOM 1912 N N . GLU A 1 263 ? 12.318 18.126 -58.977 1.00 47.25 263 GLU A N 1
ATOM 1913 C CA . GLU A 1 263 ? 12.953 18.647 -60.208 1.00 47.25 263 GLU A CA 1
ATOM 1914 C C . GLU A 1 263 ? 12.441 18.029 -61.532 1.00 47.25 263 GLU A C 1
ATOM 1916 O O . GLU A 1 263 ? 12.955 18.356 -62.599 1.00 47.25 263 GLU A O 1
ATOM 1921 N N . LEU A 1 264 ? 11.414 17.164 -61.521 1.00 43.84 264 LEU A N 1
ATOM 1922 C CA . LEU A 1 264 ? 10.947 16.451 -62.732 1.00 43.84 264 LEU A CA 1
ATOM 1923 C C . LEU A 1 264 ? 9.551 16.832 -63.255 1.00 43.84 264 LEU A C 1
ATOM 1925 O O . LEU A 1 264 ? 9.036 16.167 -64.153 1.00 43.84 264 LEU A O 1
ATOM 1929 N N . ILE A 1 265 ? 8.934 17.910 -62.765 1.00 44.06 265 ILE A N 1
ATOM 1930 C CA . ILE A 1 265 ? 7.638 18.377 -63.285 1.00 44.06 265 ILE A CA 1
ATOM 1931 C C . ILE A 1 265 ? 7.661 19.898 -63.452 1.00 44.06 265 ILE A C 1
ATOM 1933 O O . ILE A 1 265 ? 7.199 20.591 -62.563 1.00 44.06 265 ILE A O 1
ATOM 1937 N N . VAL A 1 266 ? 8.221 20.396 -64.563 1.00 37.03 266 VAL A N 1
ATOM 1938 C CA . VAL A 1 266 ? 7.628 21.394 -65.489 1.00 37.03 266 VAL A CA 1
ATOM 1939 C C . VAL A 1 266 ? 8.541 21.461 -66.731 1.00 37.03 266 VAL A C 1
ATOM 1941 O O . VAL A 1 266 ? 9.557 22.146 -66.732 1.00 37.03 266 VAL A O 1
ATOM 1944 N N . GLN A 1 267 ? 8.172 20.765 -67.809 1.00 37.22 267 GLN A N 1
ATOM 1945 C CA . GLN A 1 267 ? 8.493 21.204 -69.171 1.00 37.22 267 GLN A CA 1
ATOM 1946 C C . GLN A 1 267 ? 7.168 21.571 -69.840 1.00 37.22 267 GLN A C 1
ATOM 1948 O O . GLN A 1 267 ? 6.308 20.709 -70.028 1.00 37.22 267 GLN A O 1
ATOM 1953 N N . ALA A 1 268 ? 7.021 22.853 -70.157 1.00 39.00 268 ALA A N 1
ATOM 1954 C CA . ALA A 1 268 ? 6.133 23.387 -71.180 1.00 39.00 268 ALA A CA 1
ATOM 1955 C C . ALA A 1 268 ? 6.953 24.387 -71.998 1.00 39.00 268 ALA A C 1
ATOM 1957 O O . ALA A 1 268 ? 7.713 25.154 -71.361 1.00 39.00 268 ALA A O 1
#

pLDDT: mean 76.58, std 20.25, range [26.58, 94.69]

Foldseek 3Di:
DLVVVLVVCVVVVVLLVSLVSLLVVLQDFQDPDPVSGDFLVNSLVSLVSSLVSCVVVVVVVSNVVSVLLSVLSVLLVVLLVVLVVVLVVVVVVVVVVVPPDPDDDDDDDDDDDPVVVVVVNVVSVVSNVVSGGGRDDLVCCQPVGCVVVLVLLSNLLSCPSVPDADPDAQDVVLLVSLVSLLCCQLPVDPPDDLVVSLVSSVVSCVVSVVSCPPRCNNCVPVSNVVSSVCSSVVVDDDPPPDPVPPPVVVVVVVVVVVVVVPPPDDDD

InterPro domains:
  IPR004870 Nucleoporin, Nup155-like [PTHR10350] (2-246)
  IPR007187 Nucleoporin, Nup133/Nup155-like, C-terminal [PF03177] (3-231)

Radius of gyration: 26.69 Å; chains: 1; bounding box: 69×35×102 Å

Organism: NCBI:txid1737510